Protein AF-A0A7V5BSF2-F1 (afdb_monomer)

Structure (mmCIF, N/CA/C/O backbone):
data_AF-A0A7V5BSF2-F1
#
_entry.id   AF-A0A7V5BSF2-F1
#
loop_
_atom_site.group_PDB
_atom_site.id
_atom_site.type_symbol
_atom_site.label_atom_id
_atom_site.label_alt_id
_atom_site.label_comp_id
_atom_site.label_asym_id
_atom_site.label_entity_id
_atom_site.label_seq_id
_atom_site.pdbx_PDB_ins_code
_atom_site.Cartn_x
_atom_site.Cartn_y
_atom_site.Cartn_z
_atom_site.occupancy
_atom_site.B_iso_or_equiv
_atom_site.auth_seq_id
_atom_site.auth_comp_id
_atom_site.auth_asym_id
_atom_site.auth_atom_id
_atom_site.pdbx_PDB_model_num
ATOM 1 N N . MET A 1 1 ? 50.856 -16.230 39.609 1.00 30.30 1 MET A N 1
ATOM 2 C CA . MET A 1 1 ? 50.232 -17.544 39.339 1.00 30.30 1 MET A CA 1
ATOM 3 C C . MET A 1 1 ? 49.053 -17.318 38.403 1.00 30.30 1 MET A C 1
ATOM 5 O O . MET A 1 1 ? 48.259 -16.425 38.652 1.00 30.30 1 MET A O 1
ATOM 9 N N . VAL A 1 2 ? 49.030 -18.042 37.288 1.00 31.73 2 VAL A N 1
ATOM 10 C CA . VAL A 1 2 ? 48.043 -17.988 36.193 1.00 31.73 2 VAL A CA 1
ATOM 11 C C . VAL A 1 2 ? 46.765 -18.752 36.576 1.00 31.73 2 VAL A C 1
ATOM 13 O O . VAL A 1 2 ? 46.899 -19.766 37.252 1.00 31.73 2 VAL A O 1
ATOM 16 N N . THR A 1 3 ? 45.575 -18.311 36.118 1.00 29.03 3 THR A N 1
ATOM 17 C CA . THR A 1 3 ? 44.494 -19.084 35.412 1.00 29.03 3 THR A CA 1
ATOM 18 C C . THR A 1 3 ? 43.140 -18.317 35.419 1.00 29.03 3 THR A C 1
ATOM 20 O O . THR A 1 3 ? 42.716 -17.862 36.469 1.00 29.03 3 THR A O 1
ATOM 23 N N . ARG A 1 4 ? 42.601 -17.908 34.240 1.00 27.22 4 ARG A N 1
ATOM 24 C CA . ARG A 1 4 ? 41.365 -18.381 33.520 1.00 27.22 4 ARG A CA 1
ATOM 25 C C . ARG A 1 4 ? 40.054 -18.305 34.349 1.00 27.22 4 ARG A C 1
ATOM 27 O O . ARG A 1 4 ? 40.059 -18.815 35.450 1.00 27.22 4 ARG A O 1
ATOM 34 N N . ARG A 1 5 ? 38.875 -17.811 33.916 1.00 25.38 5 ARG A N 1
ATOM 35 C CA . ARG A 1 5 ? 38.170 -17.630 32.614 1.00 25.38 5 ARG A CA 1
ATOM 36 C C . ARG A 1 5 ? 36.854 -16.823 32.863 1.00 25.38 5 ARG A C 1
ATOM 38 O O . ARG A 1 5 ? 36.291 -17.033 33.924 1.00 25.38 5 ARG A O 1
ATOM 45 N N . SER A 1 6 ? 36.389 -16.038 31.866 1.00 25.59 6 SER A N 1
ATOM 46 C CA . SER A 1 6 ? 34.982 -15.783 31.394 1.00 25.59 6 SER A CA 1
ATOM 47 C C . SER A 1 6 ? 33.881 -15.351 32.407 1.00 25.59 6 SER A C 1
ATOM 49 O O . SER A 1 6 ? 33.904 -15.787 33.538 1.00 25.59 6 SER A O 1
ATOM 51 N N . ALA A 1 7 ? 32.816 -14.582 32.146 1.00 27.11 7 ALA A N 1
ATOM 52 C CA . ALA A 1 7 ? 32.116 -14.017 30.986 1.00 27.11 7 ALA A CA 1
ATOM 53 C C . ALA A 1 7 ? 31.205 -12.874 31.535 1.00 27.11 7 ALA A C 1
ATOM 55 O O . ALA A 1 7 ? 30.787 -12.936 32.684 1.00 27.11 7 ALA A O 1
ATOM 56 N N . CYS A 1 8 ? 31.052 -11.750 30.833 1.00 23.11 8 CYS A N 1
ATOM 57 C CA . CYS A 1 8 ? 29.884 -11.388 30.007 1.00 23.11 8 CYS A CA 1
ATOM 58 C C . CYS A 1 8 ? 28.807 -10.573 30.759 1.00 23.11 8 CYS A C 1
ATOM 60 O O . CYS A 1 8 ? 28.199 -11.004 31.731 1.00 23.11 8 CYS A O 1
ATOM 62 N N . TRP A 1 9 ? 28.660 -9.342 30.271 1.00 25.50 9 TRP A N 1
ATOM 63 C CA . TRP A 1 9 ? 27.648 -8.338 30.574 1.00 25.50 9 TRP A CA 1
ATOM 64 C C . TRP A 1 9 ? 26.290 -8.743 29.990 1.00 25.50 9 TRP A C 1
ATOM 66 O O . TRP A 1 9 ? 26.295 -9.333 28.918 1.00 25.50 9 TRP A O 1
ATOM 76 N N . ILE A 1 10 ? 25.171 -8.307 30.585 1.00 27.42 10 ILE A N 1
ATOM 77 C CA . ILE A 1 10 ? 24.037 -7.689 29.864 1.00 27.42 10 ILE A CA 1
ATOM 78 C C . ILE A 1 10 ? 23.033 -7.074 30.856 1.00 27.42 10 ILE A C 1
ATOM 80 O O . ILE A 1 10 ? 22.727 -7.629 31.908 1.00 27.42 10 ILE A O 1
ATOM 84 N N . ARG A 1 11 ? 22.584 -5.868 30.496 1.00 26.95 11 ARG A N 1
ATOM 85 C CA . ARG A 1 11 ? 21.588 -5.003 31.137 1.00 26.95 11 ARG A CA 1
ATOM 86 C C . ARG A 1 11 ? 20.344 -5.004 30.230 1.00 26.95 11 ARG A C 1
ATOM 88 O O . ARG A 1 11 ? 20.474 -4.682 29.056 1.00 26.95 11 ARG A O 1
ATOM 95 N N . SER A 1 12 ? 19.177 -5.298 30.799 1.00 32.72 12 SER A N 1
ATOM 96 C CA . SER A 1 12 ? 17.875 -4.667 30.502 1.00 32.72 12 SER A CA 1
ATOM 97 C C . SER A 1 12 ? 17.391 -4.579 29.036 1.00 32.72 12 SER A C 1
ATOM 99 O O . SER A 1 12 ? 17.127 -3.477 28.561 1.00 32.72 12 SER A O 1
ATOM 101 N N . VAL A 1 13 ? 17.185 -5.719 28.354 1.00 29.97 13 VAL A N 1
ATOM 102 C CA . VAL A 1 13 ? 16.392 -5.819 27.092 1.00 29.97 13 VAL A CA 1
ATOM 103 C C . VAL A 1 13 ? 15.369 -6.988 27.113 1.00 29.97 13 VAL A C 1
ATOM 105 O O . VAL A 1 13 ? 14.627 -7.201 26.160 1.00 29.97 13 VAL A O 1
ATOM 108 N N . ASP A 1 14 ? 15.215 -7.706 28.228 1.00 26.31 14 ASP A N 1
ATOM 109 C CA . ASP A 1 14 ? 14.531 -9.016 28.246 1.00 26.31 14 ASP A CA 1
ATOM 110 C C . ASP A 1 14 ? 12.988 -9.007 28.299 1.00 26.31 14 ASP A C 1
ATOM 112 O O . ASP A 1 14 ? 12.383 -10.037 28.576 1.00 26.31 14 ASP A O 1
ATOM 116 N N . MET A 1 15 ? 12.306 -7.891 28.017 1.00 28.39 15 MET A N 1
ATOM 117 C CA . MET A 1 15 ? 10.828 -7.861 28.063 1.00 28.39 15 MET A CA 1
ATOM 118 C C . MET A 1 15 ? 10.144 -7.912 26.687 1.00 28.39 15 MET A C 1
ATOM 120 O O . MET A 1 15 ? 8.958 -8.211 26.616 1.00 28.39 15 MET A O 1
ATOM 124 N N . ILE A 1 16 ? 10.869 -7.670 25.587 1.00 33.31 16 ILE A N 1
ATOM 125 C CA . ILE A 1 16 ? 10.286 -7.641 24.226 1.00 33.31 16 ILE A CA 1
ATOM 126 C C . ILE A 1 16 ? 10.499 -8.965 23.463 1.00 33.31 16 ILE A C 1
ATOM 128 O O . ILE A 1 16 ? 9.770 -9.257 22.519 1.00 33.31 16 ILE A O 1
ATOM 132 N N . VAL A 1 17 ? 11.423 -9.825 23.904 1.00 30.89 17 VAL A N 1
ATOM 133 C CA . VAL A 1 17 ? 11.656 -11.152 23.292 1.00 30.89 17 VAL A CA 1
ATOM 134 C C . VAL A 1 17 ? 10.661 -12.213 23.793 1.00 30.89 17 VAL A C 1
ATOM 136 O O . VAL A 1 17 ? 10.384 -13.178 23.087 1.00 30.89 17 VAL A O 1
ATOM 139 N N . ALA A 1 18 ? 10.022 -12.004 24.949 1.00 28.62 18 ALA A N 1
ATOM 140 C CA . ALA A 1 18 ? 9.157 -13.012 25.570 1.00 28.62 18 ALA A CA 1
ATOM 141 C C . ALA A 1 18 ? 7.900 -13.369 24.748 1.00 28.62 18 ALA A C 1
ATOM 143 O O . ALA A 1 18 ? 7.430 -14.500 24.819 1.00 28.62 18 ALA A O 1
ATOM 144 N N . VAL A 1 19 ? 7.386 -12.458 23.912 1.00 34.28 19 VAL A N 1
ATOM 145 C CA . VAL A 1 19 ? 6.258 -12.768 23.007 1.00 34.28 19 VAL A CA 1
ATOM 146 C C . VAL A 1 19 ? 6.707 -13.635 21.820 1.00 34.28 19 VAL A C 1
ATOM 148 O O . VAL A 1 19 ? 5.904 -14.371 21.257 1.00 34.28 19 VAL A O 1
ATOM 151 N N . TYR A 1 20 ? 7.996 -13.612 21.466 1.00 33.66 20 TYR A N 1
ATOM 152 C CA . TYR A 1 20 ? 8.539 -14.386 20.347 1.00 33.66 20 TYR A CA 1
ATOM 153 C C . TYR A 1 20 ? 8.985 -15.810 20.728 1.00 33.66 20 TYR A C 1
ATOM 155 O O . TYR A 1 20 ? 8.977 -16.680 19.861 1.00 33.66 20 TYR A O 1
ATOM 163 N N . GLU A 1 21 ? 9.328 -16.087 21.992 1.00 30.05 21 GLU A N 1
ATOM 164 C CA . GLU A 1 21 ? 9.773 -17.428 22.434 1.00 30.05 21 GLU A CA 1
ATOM 165 C C . GLU A 1 21 ? 8.670 -18.300 23.065 1.00 30.05 21 GLU A C 1
ATOM 167 O O . GLU A 1 21 ? 8.843 -19.511 23.179 1.00 30.05 21 GLU A O 1
ATOM 172 N N . LEU A 1 22 ? 7.501 -17.742 23.400 1.00 35.03 22 LEU A N 1
ATOM 173 C CA . LEU A 1 22 ? 6.365 -18.511 23.941 1.00 35.03 22 LEU A CA 1
ATOM 174 C C . LEU A 1 22 ? 5.546 -19.273 22.883 1.00 35.03 22 LEU A C 1
ATOM 176 O O . LEU A 1 22 ? 4.695 -20.085 23.239 1.00 35.03 22 LEU A O 1
ATOM 180 N N . ALA A 1 23 ? 5.833 -19.099 21.589 1.00 35.81 23 ALA A N 1
ATOM 181 C CA . ALA A 1 23 ? 5.206 -19.875 20.511 1.00 35.81 23 ALA A CA 1
ATOM 182 C C . ALA A 1 23 ? 5.691 -21.345 20.439 1.00 35.81 23 ALA A C 1
ATOM 184 O O . ALA A 1 23 ? 5.374 -22.064 19.493 1.00 35.81 23 ALA A O 1
ATOM 185 N N . GLY A 1 24 ? 6.480 -21.795 21.419 1.00 31.62 24 GLY A N 1
ATOM 186 C CA . GLY A 1 24 ? 7.168 -23.079 21.410 1.00 31.62 24 GLY A CA 1
ATOM 187 C C . GLY A 1 24 ? 6.945 -23.957 22.636 1.00 31.62 24 GLY A C 1
ATOM 188 O O . GLY A 1 24 ? 7.883 -24.646 22.991 1.00 31.62 24 GLY A O 1
ATOM 189 N N . GLU A 1 25 ? 5.778 -23.959 23.293 1.00 33.28 25 GLU A N 1
ATOM 190 C CA . GLU A 1 25 ? 5.352 -25.078 24.161 1.00 33.28 25 GLU A CA 1
ATOM 191 C C . GLU A 1 25 ? 3.910 -24.887 24.662 1.00 33.28 25 GLU A C 1
ATOM 193 O O . GLU A 1 25 ? 3.660 -24.131 25.595 1.00 33.28 25 GLU A O 1
ATOM 198 N N . VAL A 1 26 ? 2.945 -25.625 24.101 1.00 30.42 26 VAL A N 1
ATOM 199 C CA . VAL A 1 26 ? 1.650 -25.842 24.769 1.00 30.42 26 VAL A CA 1
ATOM 200 C C . VAL A 1 26 ? 1.323 -27.334 24.742 1.00 30.42 26 VAL A C 1
ATOM 202 O O . VAL A 1 26 ? 0.872 -27.888 23.741 1.00 30.42 26 VAL A O 1
ATOM 205 N N . LYS A 1 27 ? 1.587 -28.001 25.875 1.00 23.39 27 LYS A N 1
ATOM 206 C CA . LYS A 1 27 ? 0.965 -29.283 26.240 1.00 23.39 27 LYS A CA 1
ATOM 207 C C . LYS A 1 27 ? -0.480 -29.009 26.654 1.00 23.39 27 LYS A C 1
ATOM 209 O O . LYS A 1 27 ? -0.735 -28.080 27.413 1.00 23.39 27 LYS A O 1
ATOM 214 N N . GLY A 1 28 ? -1.397 -29.817 26.129 1.00 26.33 28 GLY A N 1
ATOM 215 C CA . GLY A 1 28 ? -2.830 -29.549 26.176 1.00 26.33 28 GLY A CA 1
ATOM 216 C C . GLY A 1 28 ? -3.553 -29.894 27.472 1.00 26.33 28 GLY A C 1
ATOM 217 O O . GLY A 1 28 ? -2.997 -30.525 28.365 1.00 26.33 28 GLY A O 1
ATOM 218 N N . VAL A 1 29 ? -4.837 -29.531 27.484 1.00 26.05 29 VAL A N 1
ATOM 219 C CA . VAL A 1 29 ? -5.947 -30.194 28.183 1.00 26.05 29 VAL A CA 1
ATOM 220 C C . VAL A 1 29 ? -7.199 -30.027 27.306 1.00 26.05 29 VAL A C 1
ATOM 222 O O . VAL A 1 29 ? -7.369 -29.003 26.648 1.00 26.05 29 VAL A O 1
ATOM 225 N N . CYS A 1 30 ? -8.002 -31.089 27.258 1.00 25.28 30 CYS A N 1
ATOM 226 C CA . CYS A 1 30 ? -9.177 -31.320 26.419 1.00 25.28 30 CYS A CA 1
ATOM 227 C C . CYS A 1 30 ? -10.439 -30.613 26.956 1.00 25.28 30 CYS A C 1
ATOM 229 O O . CYS A 1 30 ? -10.552 -30.439 28.166 1.00 25.28 30 CYS A O 1
ATOM 231 N N . ASP A 1 31 ? -11.382 -30.236 26.079 1.00 22.66 31 ASP A N 1
ATOM 232 C CA . ASP A 1 31 ? -12.702 -30.893 25.931 1.00 22.66 31 ASP A CA 1
ATOM 233 C C . ASP A 1 31 ? -13.589 -30.180 24.864 1.00 22.66 31 ASP A C 1
ATOM 235 O O . ASP A 1 31 ? -13.528 -28.968 24.680 1.00 22.66 31 ASP A O 1
ATOM 239 N N . GLU A 1 32 ? -14.334 -30.999 24.108 1.00 25.14 32 GLU A N 1
ATOM 240 C CA . GLU A 1 32 ? -15.049 -30.844 22.810 1.00 25.14 32 GLU A CA 1
ATOM 241 C C . GLU A 1 32 ? -16.342 -29.955 22.779 1.00 25.14 32 GLU A C 1
ATOM 243 O O . GLU A 1 32 ? -16.775 -29.491 23.831 1.00 25.14 32 GLU A O 1
ATOM 248 N N . PRO A 1 33 ? -17.144 -29.889 21.672 1.00 45.28 33 PRO A N 1
ATOM 249 C CA . PRO A 1 33 ? -16.857 -29.533 20.264 1.00 45.28 33 PRO A CA 1
ATOM 250 C C . PRO A 1 33 ? -17.887 -28.524 19.643 1.00 45.28 33 PRO A C 1
ATOM 252 O O . PRO A 1 33 ? -18.871 -28.147 20.274 1.00 45.28 33 PRO A O 1
ATOM 255 N N . ALA A 1 34 ? -17.713 -28.229 18.337 1.00 26.73 34 ALA A N 1
ATOM 256 C CA . ALA A 1 34 ? -18.616 -27.571 17.355 1.00 26.73 34 ALA A CA 1
ATOM 257 C C . ALA A 1 34 ? -18.388 -26.050 17.154 1.00 26.73 34 ALA A C 1
ATOM 259 O O . ALA A 1 34 ? -18.404 -25.288 18.105 1.00 26.73 34 ALA A O 1
ATOM 260 N N . GLN A 1 35 ? -18.180 -25.509 15.946 1.00 29.58 35 GLN A N 1
ATOM 261 C CA . GLN A 1 35 ? -18.748 -25.853 14.638 1.00 29.58 35 GLN A CA 1
ATOM 262 C C . GLN A 1 35 ? -17.738 -25.681 13.486 1.00 29.58 35 GLN A C 1
ATOM 264 O O . GLN A 1 35 ? -16.816 -24.876 13.535 1.00 29.58 35 GLN A O 1
ATOM 269 N N . ASP A 1 36 ? -17.957 -26.468 12.436 1.00 26.78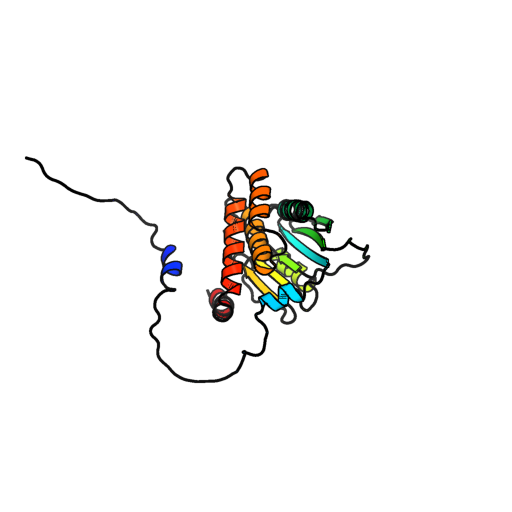 36 ASP A N 1
ATOM 270 C CA . ASP A 1 36 ? -17.157 -26.596 11.220 1.00 26.78 36 ASP A CA 1
ATOM 271 C C . ASP A 1 36 ? -16.985 -25.271 10.439 1.00 26.78 36 ASP A C 1
ATOM 273 O O . ASP A 1 36 ? -17.943 -24.697 9.916 1.00 26.78 36 ASP A O 1
ATOM 277 N N . HIS A 1 37 ? -15.741 -24.792 10.341 1.00 37.16 37 HIS A N 1
ATOM 278 C CA . HIS A 1 37 ? -15.322 -23.653 9.509 1.00 37.16 37 HIS A CA 1
ATOM 279 C C . HIS A 1 37 ? -14.463 -24.086 8.304 1.00 37.16 37 HIS A C 1
ATOM 281 O O . HIS A 1 37 ? -13.843 -23.248 7.647 1.00 37.16 37 HIS A O 1
ATOM 287 N N . THR A 1 38 ? -14.400 -25.384 7.986 1.00 30.12 38 THR A N 1
ATOM 288 C CA . THR A 1 38 ? -13.399 -25.942 7.056 1.00 30.12 38 THR A CA 1
ATOM 289 C C . THR A 1 38 ? -13.749 -25.834 5.565 1.00 30.12 38 THR A C 1
ATOM 291 O O . THR A 1 38 ? -12.982 -26.291 4.721 1.00 30.12 38 THR A O 1
ATOM 294 N N . SER A 1 39 ? -14.855 -25.176 5.192 1.00 30.31 39 SER A N 1
ATOM 295 C CA . SER A 1 39 ? -15.302 -25.085 3.788 1.00 30.31 39 SER A CA 1
ATOM 296 C C . SER A 1 39 ? -14.877 -23.819 3.031 1.00 30.31 39 SER A C 1
ATOM 298 O O . SER A 1 39 ? -15.131 -23.710 1.829 1.00 30.31 39 SER A O 1
ATOM 300 N N . ARG A 1 40 ? -14.217 -22.851 3.681 1.00 35.62 40 ARG A N 1
ATOM 301 C CA . ARG A 1 40 ? -13.730 -21.631 3.014 1.00 35.62 40 ARG A CA 1
ATOM 302 C C . ARG A 1 40 ? -12.282 -21.840 2.566 1.00 35.62 40 ARG A C 1
ATOM 304 O O . ARG A 1 40 ? -11.423 -22.145 3.387 1.00 35.62 40 ARG A O 1
ATOM 311 N N . ALA A 1 41 ? -12.006 -21.669 1.268 1.00 35.38 41 ALA A N 1
ATOM 312 C CA . ALA A 1 41 ? -10.635 -21.629 0.752 1.00 35.38 41 ALA A CA 1
ATOM 313 C C . ALA A 1 41 ? -9.787 -20.661 1.600 1.00 35.38 41 ALA A C 1
ATOM 315 O O . ALA A 1 41 ? -10.334 -19.646 2.051 1.00 35.38 41 ALA A O 1
ATOM 316 N N . PRO A 1 42 ? -8.485 -20.937 1.826 1.00 44.91 42 PRO A N 1
ATOM 317 C CA . PRO A 1 42 ? -7.659 -20.101 2.687 1.00 44.91 42 PRO A CA 1
ATOM 318 C C . PRO A 1 42 ? -7.804 -18.638 2.261 1.00 44.91 42 PRO A C 1
ATOM 320 O O . PRO A 1 42 ? -7.694 -18.317 1.075 1.00 44.91 42 PRO A O 1
ATOM 323 N N . PHE A 1 43 ? -8.116 -17.780 3.236 1.00 44.41 43 PHE A N 1
ATOM 324 C CA . PHE A 1 43 ? -8.439 -16.353 3.096 1.00 44.41 43 PHE A CA 1
ATOM 325 C C . PHE A 1 43 ? -7.569 -15.639 2.039 1.00 44.41 43 PHE A C 1
ATOM 327 O O . PHE A 1 43 ? -8.066 -14.892 1.201 1.00 44.41 43 PHE A O 1
ATOM 334 N N . CYS A 1 44 ? -6.287 -15.997 1.965 1.00 42.94 44 CYS A N 1
ATOM 335 C CA . CYS A 1 44 ? -5.308 -15.412 1.048 1.00 42.94 44 CYS A CA 1
ATOM 336 C C . CYS A 1 44 ? -5.365 -15.932 -0.402 1.00 42.94 44 CYS A C 1
ATOM 338 O O . CYS A 1 44 ? -5.178 -15.151 -1.333 1.00 42.94 44 CYS A O 1
ATOM 340 N N . ALA A 1 45 ? -5.685 -17.213 -0.635 1.00 45.19 45 ALA A N 1
ATOM 341 C CA . ALA A 1 45 ? -5.928 -17.717 -1.994 1.00 45.19 45 ALA A CA 1
ATOM 342 C C . ALA A 1 45 ? -7.155 -17.039 -2.618 1.00 45.19 45 ALA A C 1
ATOM 344 O O . ALA A 1 45 ? -7.207 -16.806 -3.823 1.00 45.19 45 ALA A O 1
ATOM 345 N N . THR A 1 46 ? -8.116 -16.677 -1.770 1.00 49.31 46 THR A N 1
ATOM 346 C CA . THR A 1 46 ? -9.332 -15.976 -2.164 1.00 49.31 46 THR A CA 1
ATOM 347 C C . THR A 1 46 ? -9.052 -14.515 -2.527 1.00 49.31 46 THR A C 1
ATOM 349 O O . THR A 1 46 ? -9.535 -14.066 -3.560 1.00 49.31 46 THR A O 1
ATOM 352 N N . ILE A 1 47 ? -8.226 -13.795 -1.755 1.00 53.19 47 ILE A N 1
ATOM 353 C CA . ILE A 1 47 ? -7.803 -12.418 -2.077 1.00 53.19 47 ILE A CA 1
ATOM 354 C C . ILE A 1 47 ? -7.052 -12.387 -3.415 1.00 53.19 47 ILE A C 1
ATOM 356 O O . ILE A 1 47 ? -7.465 -11.689 -4.339 1.00 53.19 47 ILE A O 1
ATOM 360 N N . LYS A 1 48 ? -6.019 -13.225 -3.575 1.00 51.62 48 LYS A N 1
ATOM 361 C CA . LYS A 1 48 ? -5.216 -13.272 -4.807 1.00 51.62 48 LYS A CA 1
ATOM 362 C C . LYS A 1 48 ? -6.027 -13.679 -6.046 1.00 51.62 48 LYS A C 1
ATOM 364 O O . LYS A 1 48 ? -5.751 -13.191 -7.134 1.00 51.62 48 LYS A O 1
ATOM 369 N N . ALA A 1 49 ? -7.024 -14.555 -5.893 1.00 48.03 49 ALA A N 1
ATOM 370 C CA . ALA A 1 49 ? -7.886 -14.991 -6.995 1.00 48.03 49 ALA A CA 1
ATOM 371 C C . ALA A 1 49 ? -9.031 -14.011 -7.320 1.00 48.03 49 ALA A C 1
ATOM 373 O O . ALA A 1 49 ? -9.491 -13.975 -8.460 1.00 48.03 49 ALA A O 1
ATOM 374 N N . ARG A 1 50 ? -9.520 -13.238 -6.337 1.00 53.56 50 ARG A N 1
ATOM 375 C CA . ARG A 1 50 ? -10.600 -12.247 -6.525 1.00 53.56 50 ARG A CA 1
ATOM 376 C C . ARG A 1 50 ? -10.111 -10.938 -7.116 1.00 53.56 50 ARG A C 1
ATOM 378 O O . ARG A 1 50 ? -10.882 -10.244 -7.777 1.00 53.56 50 ARG A O 1
ATOM 385 N N . MET A 1 51 ? -8.851 -10.606 -6.871 1.00 61.59 51 MET A N 1
ATOM 386 C CA . MET A 1 51 ? -8.207 -9.437 -7.446 1.00 61.59 51 MET A CA 1
ATOM 387 C C . MET A 1 51 ? -7.835 -9.780 -8.880 1.00 61.59 51 MET A C 1
ATOM 389 O O . MET A 1 51 ? -6.768 -10.314 -9.173 1.00 61.59 51 MET A O 1
ATOM 393 N N . ALA A 1 52 ? -8.826 -9.578 -9.746 1.00 53.19 52 ALA A N 1
ATOM 394 C CA . ALA A 1 52 ? -8.725 -9.771 -11.176 1.00 53.19 52 ALA A CA 1
ATOM 395 C C . ALA A 1 52 ? -7.608 -8.899 -11.770 1.00 53.19 52 ALA A C 1
ATOM 397 O O . ALA A 1 52 ? -7.017 -8.063 -11.098 1.00 53.19 52 ALA A O 1
ATOM 398 N N . MET A 1 53 ? -7.361 -9.109 -13.060 1.00 70.75 53 MET A N 1
ATOM 399 C CA . MET A 1 53 ? -6.307 -8.511 -13.886 1.00 70.75 53 MET A CA 1
ATOM 400 C C . MET A 1 53 ? -6.011 -7.016 -13.689 1.00 70.75 53 MET A C 1
ATOM 402 O O . MET A 1 53 ? -4.909 -6.611 -14.026 1.00 70.75 53 MET A O 1
ATOM 406 N N . GLU A 1 54 ? -6.940 -6.238 -13.131 1.00 85.94 54 GLU A N 1
ATOM 407 C CA . GLU A 1 54 ? -6.813 -4.824 -12.779 1.00 85.94 54 GLU A CA 1
ATOM 408 C C . GLU A 1 54 ? -7.296 -4.605 -11.331 1.00 85.94 54 GLU A C 1
ATOM 410 O O . GLU A 1 54 ? -8.351 -5.113 -10.946 1.00 85.94 54 GLU A O 1
ATOM 415 N N . ALA A 1 55 ? -6.544 -3.835 -10.543 1.00 90.06 55 ALA A N 1
ATOM 416 C CA . ALA A 1 55 ? -6.837 -3.505 -9.153 1.00 90.06 55 ALA A CA 1
ATOM 417 C C . ALA A 1 55 ? -6.684 -2.002 -8.892 1.00 90.06 55 ALA A C 1
ATOM 419 O O . ALA A 1 55 ? -5.696 -1.386 -9.304 1.00 90.06 55 ALA A O 1
ATOM 420 N N . TYR A 1 56 ? -7.635 -1.432 -8.150 1.00 94.31 56 TYR A N 1
ATOM 421 C CA . TYR A 1 56 ? -7.582 -0.047 -7.685 1.00 94.31 56 TYR A CA 1
ATOM 422 C C . TYR A 1 56 ? -7.269 0.017 -6.194 1.00 94.31 56 TYR A C 1
ATOM 424 O O . TYR A 1 56 ? -7.982 -0.563 -5.370 1.00 94.31 56 TYR A O 1
ATOM 432 N N . ILE A 1 57 ? -6.209 0.738 -5.842 1.00 96.50 57 ILE A N 1
ATOM 433 C CA . ILE A 1 57 ? -5.648 0.749 -4.491 1.00 96.50 57 ILE A CA 1
ATOM 434 C C . ILE A 1 57 ? -5.641 2.185 -3.981 1.00 96.50 57 ILE A C 1
ATOM 436 O O . ILE A 1 57 ? -5.000 3.060 -4.564 1.00 96.50 57 ILE A O 1
ATOM 440 N N . LEU A 1 58 ? -6.362 2.423 -2.889 1.00 97.94 58 LEU A N 1
ATOM 441 C CA . LEU A 1 58 ? -6.391 3.695 -2.184 1.00 97.94 58 LEU A CA 1
ATOM 442 C C . LEU A 1 58 ? -5.433 3.643 -0.996 1.00 97.94 58 LEU A C 1
ATOM 444 O O . LEU A 1 58 ? -5.663 2.895 -0.049 1.00 97.94 58 LEU A O 1
ATOM 448 N N . PHE A 1 59 ? -4.407 4.483 -1.013 1.00 98.50 59 PHE A N 1
ATOM 449 C CA . PHE A 1 59 ? -3.588 4.774 0.157 1.00 98.50 59 PHE A CA 1
ATOM 450 C C . PHE A 1 59 ? -4.052 6.078 0.788 1.00 98.50 59 PHE A C 1
ATOM 452 O O . PHE A 1 59 ? -4.268 7.066 0.083 1.00 98.50 59 PHE A O 1
ATOM 459 N N . ALA A 1 60 ? -4.178 6.102 2.112 1.00 98.06 60 ALA A N 1
ATOM 460 C CA . ALA A 1 60 ? -4.508 7.325 2.820 1.00 98.06 60 ALA A CA 1
ATOM 461 C C . ALA A 1 60 ? -3.903 7.390 4.221 1.00 98.06 60 ALA A C 1
ATOM 463 O O . ALA A 1 60 ? -3.768 6.378 4.908 1.00 98.06 60 ALA A O 1
ATOM 464 N N . GLY A 1 61 ? -3.578 8.604 4.642 1.00 97.00 61 GLY A N 1
ATOM 465 C CA . GLY A 1 61 ? -2.937 8.892 5.917 1.00 97.00 61 GLY A CA 1
ATOM 466 C C . GLY A 1 61 ? -2.574 10.364 6.030 1.00 97.00 61 GLY A C 1
ATOM 467 O O . GLY A 1 61 ? -2.933 11.163 5.163 1.00 97.00 61 GLY A O 1
ATOM 468 N N . ASP A 1 62 ? -1.848 10.724 7.077 1.00 94.88 62 ASP A N 1
ATOM 469 C CA . ASP A 1 62 ? -1.416 12.101 7.271 1.00 94.88 62 ASP A CA 1
ATOM 470 C C . ASP A 1 62 ? -0.340 12.486 6.253 1.00 94.88 62 ASP A C 1
ATOM 472 O O . ASP A 1 62 ? 0.432 11.656 5.763 1.00 94.88 62 ASP A O 1
ATOM 476 N N . SER A 1 63 ? -0.272 13.775 5.923 1.00 90.56 63 SER A N 1
ATOM 477 C CA . SER A 1 63 ? 0.683 14.310 4.940 1.00 90.56 63 SER A CA 1
ATOM 478 C C . SER A 1 63 ? 2.158 13.984 5.228 1.00 90.56 63 SER A C 1
ATOM 480 O O . SER A 1 63 ? 2.956 13.885 4.295 1.00 90.56 63 SER A O 1
ATOM 482 N N . ASN A 1 64 ? 2.527 13.753 6.490 1.00 92.88 64 ASN A N 1
ATOM 483 C CA . ASN A 1 64 ? 3.881 13.378 6.903 1.00 92.88 64 ASN A CA 1
ATOM 484 C C . ASN A 1 64 ? 4.159 11.862 6.852 1.00 92.88 64 ASN A C 1
ATOM 486 O O . ASN A 1 64 ? 5.323 11.473 6.874 1.00 92.88 64 ASN A O 1
ATOM 490 N N . GLN A 1 65 ? 3.142 11.002 6.723 1.00 95.12 65 GLN A N 1
ATOM 491 C CA . GLN A 1 65 ? 3.300 9.540 6.670 1.00 95.12 65 GLN A CA 1
ATOM 492 C C . GLN A 1 65 ? 3.809 9.038 5.306 1.00 95.12 65 GLN A C 1
ATOM 494 O O . GLN A 1 65 ? 3.877 7.835 5.061 1.00 95.12 65 GLN A O 1
ATOM 499 N N . GLY A 1 66 ? 4.151 9.937 4.380 1.00 94.38 66 GLY A N 1
ATOM 500 C CA . GLY A 1 66 ? 4.787 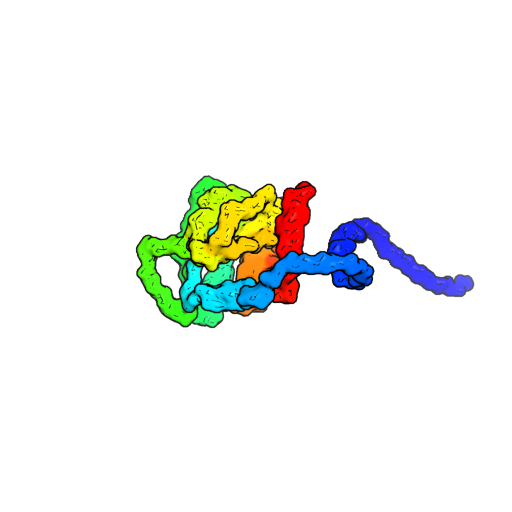9.576 3.113 1.00 94.38 66 GLY A CA 1
ATOM 501 C C . GLY A 1 66 ? 3.902 8.765 2.163 1.00 94.38 66 GLY A C 1
ATOM 502 O O . GLY A 1 66 ? 4.419 7.966 1.386 1.00 94.38 66 GLY A O 1
ATOM 503 N N . ILE A 1 67 ? 2.582 8.981 2.190 1.00 97.50 67 ILE A N 1
ATOM 504 C CA . ILE A 1 67 ? 1.607 8.286 1.330 1.00 97.50 67 ILE A CA 1
ATOM 505 C C . ILE A 1 67 ? 2.007 8.336 -0.151 1.00 97.50 67 ILE A C 1
ATOM 507 O O . ILE A 1 67 ? 2.002 7.310 -0.831 1.00 97.50 67 ILE A O 1
ATOM 511 N N . LEU A 1 68 ? 2.423 9.507 -0.647 1.00 95.69 68 LEU A N 1
ATOM 512 C CA . LEU A 1 68 ? 2.858 9.652 -2.038 1.00 95.69 68 LEU A CA 1
ATOM 513 C C . LEU A 1 68 ? 4.171 8.909 -2.319 1.00 95.69 68 LEU A C 1
ATOM 515 O O . LEU A 1 68 ? 4.290 8.294 -3.374 1.00 95.69 68 LEU A O 1
ATOM 519 N N . TYR A 1 69 ? 5.125 8.894 -1.379 1.00 94.19 69 TYR A N 1
ATOM 520 C CA . TYR A 1 69 ? 6.372 8.133 -1.535 1.00 94.19 69 TYR A CA 1
ATOM 521 C C . TYR A 1 69 ? 6.106 6.635 -1.669 1.00 94.19 69 TYR A C 1
ATOM 523 O O . TYR A 1 69 ? 6.667 5.993 -2.555 1.00 94.19 69 TYR A O 1
ATOM 531 N N . VAL A 1 70 ? 5.212 6.092 -0.838 1.00 96.12 70 VAL A N 1
ATOM 532 C CA . VAL A 1 70 ? 4.786 4.689 -0.926 1.00 96.12 70 VAL A CA 1
ATOM 533 C C . VAL A 1 70 ? 4.173 4.379 -2.286 1.00 96.12 70 VAL A C 1
ATOM 535 O O . VAL A 1 70 ? 4.543 3.388 -2.914 1.00 96.12 70 VAL A O 1
ATOM 538 N N . CYS A 1 71 ? 3.273 5.239 -2.764 1.00 97.50 71 CYS A N 1
ATOM 539 C CA . CYS A 1 71 ? 2.615 5.035 -4.050 1.00 97.50 71 CYS A CA 1
ATOM 540 C C . CYS A 1 71 ? 3.615 5.099 -5.207 1.00 97.50 71 CYS A C 1
ATOM 542 O O . CYS A 1 71 ? 3.597 4.228 -6.070 1.00 97.50 71 CYS A O 1
ATOM 544 N N . HIS A 1 72 ? 4.528 6.073 -5.204 1.00 96.81 72 HIS A N 1
ATOM 545 C CA . HIS A 1 72 ? 5.571 6.172 -6.224 1.00 96.81 72 HIS A CA 1
ATOM 546 C C . HIS A 1 72 ? 6.502 4.958 -6.228 1.00 96.81 72 HIS A C 1
ATOM 548 O O . HIS A 1 72 ? 6.766 4.420 -7.299 1.00 96.81 72 HIS A O 1
ATOM 554 N N . ALA A 1 73 ? 6.944 4.486 -5.059 1.00 96.94 73 ALA A N 1
ATOM 555 C CA . ALA A 1 73 ? 7.797 3.303 -4.967 1.00 96.94 73 ALA A C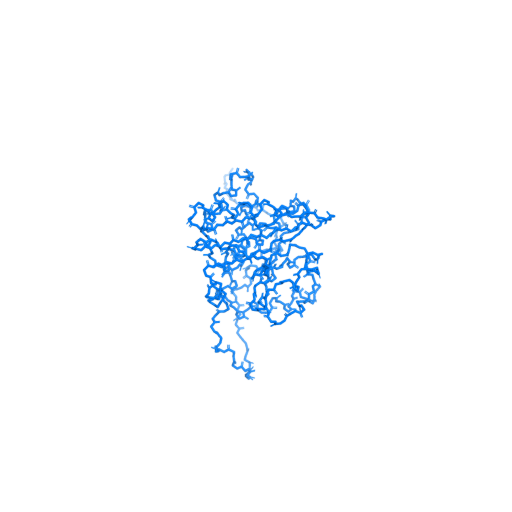A 1
ATOM 556 C C . ALA A 1 73 ? 7.093 2.039 -5.494 1.00 96.94 73 ALA A C 1
ATOM 558 O O . ALA A 1 73 ? 7.710 1.225 -6.182 1.00 96.94 73 ALA A O 1
ATOM 559 N N . LEU A 1 74 ? 5.795 1.884 -5.202 1.00 97.62 74 LEU A N 1
ATOM 560 C CA . LEU A 1 74 ? 5.002 0.756 -5.691 1.00 97.62 74 LEU A CA 1
ATOM 561 C C . LEU A 1 74 ? 4.795 0.831 -7.209 1.00 97.62 74 LEU A C 1
ATOM 563 O O . LEU A 1 74 ? 4.964 -0.177 -7.888 1.00 97.62 74 LEU A O 1
ATOM 567 N N . LEU A 1 75 ? 4.479 2.014 -7.741 1.00 97.06 75 LEU A N 1
ATOM 568 C CA . LEU A 1 75 ? 4.333 2.233 -9.181 1.00 97.06 75 LEU A CA 1
ATOM 569 C C . LEU A 1 75 ? 5.645 1.969 -9.928 1.00 97.06 75 LEU A C 1
ATOM 571 O O . LEU A 1 75 ? 5.628 1.233 -10.909 1.00 97.06 75 LEU A O 1
ATOM 575 N N . GLU A 1 76 ? 6.774 2.510 -9.452 1.00 97.25 76 GLU A N 1
ATOM 576 C CA . GLU A 1 76 ? 8.100 2.263 -10.042 1.00 97.25 76 GLU A CA 1
ATOM 577 C C . GLU A 1 76 ? 8.396 0.762 -10.088 1.00 97.25 76 GLU A C 1
ATOM 579 O O . GLU A 1 76 ? 8.703 0.227 -11.150 1.00 97.25 76 GLU A O 1
ATOM 584 N N . THR A 1 77 ? 8.224 0.068 -8.960 1.00 97.31 77 THR A N 1
ATOM 585 C CA . THR A 1 77 ? 8.457 -1.381 -8.866 1.00 97.31 77 THR A CA 1
ATOM 586 C C . THR A 1 77 ? 7.555 -2.158 -9.823 1.00 97.31 77 THR A C 1
ATOM 588 O O . THR A 1 77 ? 8.037 -2.976 -10.600 1.00 97.31 77 THR A O 1
ATOM 591 N N . ALA A 1 78 ? 6.252 -1.874 -9.821 1.00 95.56 78 ALA A N 1
ATOM 592 C CA . ALA A 1 78 ? 5.288 -2.554 -10.677 1.00 95.56 78 ALA A CA 1
ATOM 593 C C . ALA A 1 78 ? 5.597 -2.349 -12.170 1.00 95.56 78 ALA A C 1
ATOM 595 O O . ALA A 1 78 ? 5.583 -3.307 -12.944 1.00 95.56 78 ALA A O 1
ATOM 596 N N . MET A 1 79 ? 5.918 -1.118 -12.574 1.00 95.62 79 MET A N 1
ATOM 597 C CA . MET A 1 79 ? 6.275 -0.796 -13.957 1.00 95.62 79 MET A CA 1
ATOM 598 C C . MET A 1 79 ? 7.590 -1.461 -14.383 1.00 95.62 79 MET A C 1
ATOM 600 O O . MET A 1 79 ? 7.668 -1.980 -15.497 1.00 95.62 79 MET A O 1
ATOM 604 N N . GLU A 1 80 ? 8.607 -1.491 -13.513 1.00 96.94 80 GLU A N 1
ATOM 605 C CA . GLU A 1 80 ? 9.866 -2.211 -13.767 1.00 96.94 80 GLU A CA 1
ATOM 606 C C . GLU A 1 80 ? 9.644 -3.735 -13.900 1.00 96.94 80 GLU A C 1
ATOM 608 O O . GLU A 1 80 ? 10.388 -4.402 -14.619 1.00 96.94 80 GLU A O 1
ATOM 613 N N . GLU A 1 81 ? 8.596 -4.279 -13.274 1.00 95.56 81 GLU A N 1
ATOM 614 C CA . GLU A 1 81 ? 8.164 -5.681 -13.395 1.00 95.56 81 GLU A CA 1
ATOM 615 C C . GLU A 1 81 ? 7.191 -5.945 -14.565 1.00 95.56 81 GLU A C 1
ATOM 617 O O . GLU A 1 81 ? 6.759 -7.081 -14.773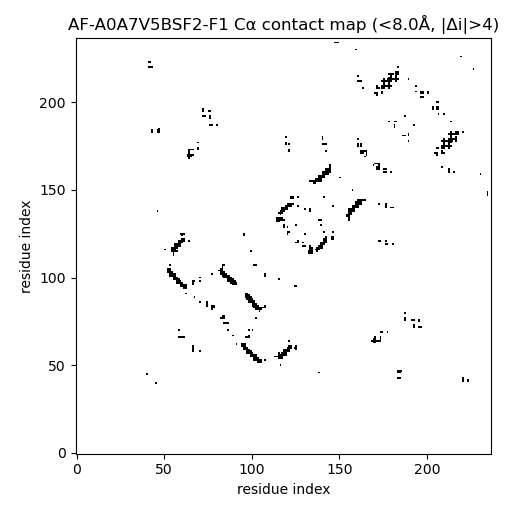 1.00 95.56 81 GLU A O 1
ATOM 622 N N . GLY A 1 82 ? 6.862 -4.926 -15.367 1.00 93.69 82 GLY A N 1
ATOM 623 C CA . GLY A 1 82 ? 6.030 -5.061 -16.568 1.00 93.69 82 GLY A CA 1
ATOM 624 C C . GLY A 1 82 ? 4.520 -4.947 -16.340 1.00 93.69 82 GLY A C 1
ATOM 625 O O . GLY A 1 82 ? 3.746 -5.258 -17.246 1.00 93.69 82 GLY A O 1
ATOM 626 N N . TRP A 1 83 ? 4.085 -4.489 -15.165 1.00 93.62 83 TRP A N 1
ATOM 627 C CA . TRP A 1 83 ? 2.687 -4.135 -14.924 1.00 93.62 83 TRP A CA 1
ATOM 628 C C . TRP A 1 83 ? 2.336 -2.798 -15.584 1.00 93.62 83 TRP A C 1
ATOM 630 O O . TRP A 1 83 ? 3.143 -1.870 -15.648 1.00 93.62 83 TRP A O 1
ATOM 640 N N . TYR A 1 84 ? 1.080 -2.663 -15.998 1.00 93.81 84 TYR A N 1
ATOM 641 C CA . TYR A 1 84 ? 0.474 -1.373 -16.299 1.00 93.81 84 TYR A CA 1
ATOM 642 C C . TYR A 1 84 ? 0.033 -0.743 -14.985 1.00 93.81 84 TYR A C 1
ATOM 644 O O . TYR A 1 84 ? -0.926 -1.204 -14.366 1.00 93.81 84 TYR A O 1
ATOM 652 N N . ALA A 1 85 ? 0.741 0.290 -14.544 1.00 94.69 85 ALA A N 1
ATOM 653 C CA . ALA A 1 85 ? 0.450 0.959 -13.289 1.00 94.69 85 ALA A CA 1
ATOM 654 C C . ALA A 1 85 ? 0.408 2.478 -13.478 1.00 94.69 85 ALA A C 1
ATOM 656 O O . ALA A 1 85 ? 1.250 3.047 -14.170 1.00 94.69 85 ALA A O 1
ATOM 657 N N . GLU A 1 86 ? -0.580 3.134 -12.873 1.00 95.62 86 GLU A N 1
ATOM 658 C CA . GLU A 1 86 ? -0.795 4.575 -13.009 1.00 95.62 86 GLU A CA 1
ATOM 659 C C . GLU A 1 86 ? -1.307 5.183 -11.701 1.00 95.62 86 GLU A C 1
ATOM 661 O O . GLU A 1 86 ? -2.124 4.592 -10.992 1.00 95.62 86 GLU A O 1
ATOM 666 N N . MET A 1 87 ? -0.849 6.398 -11.393 1.00 96.44 87 MET A N 1
ATOM 667 C CA . MET A 1 87 ? -1.437 7.221 -10.341 1.00 96.44 87 MET A CA 1
ATOM 668 C C . MET A 1 87 ? -2.646 7.974 -10.896 1.00 96.44 87 MET A C 1
ATOM 670 O O . MET A 1 87 ? -2.493 8.929 -11.650 1.00 96.44 87 MET A O 1
ATOM 674 N N . LEU A 1 88 ? -3.847 7.567 -10.492 1.00 94.94 88 LEU A N 1
ATOM 675 C CA . LEU A 1 88 ? -5.099 8.154 -10.973 1.00 94.94 88 LEU A CA 1
ATOM 676 C C . LEU A 1 88 ? -5.448 9.457 -10.256 1.00 94.94 88 LEU A C 1
ATOM 678 O O . LEU A 1 88 ? -6.039 10.364 -10.837 1.00 94.94 88 LEU A O 1
ATOM 682 N N . SER A 1 89 ? -5.123 9.543 -8.966 1.00 94.94 89 SER A N 1
ATOM 683 C CA . SER A 1 89 ? -5.273 10.778 -8.204 1.00 94.94 89 SER A CA 1
ATOM 684 C C . SER A 1 89 ? -4.298 10.833 -7.035 1.00 94.94 89 SER A C 1
ATOM 686 O O . SER A 1 89 ? -3.966 9.813 -6.433 1.00 94.94 89 SER A O 1
ATOM 688 N N . ALA A 1 90 ? -3.871 12.045 -6.703 1.00 95.69 90 ALA A N 1
ATOM 689 C CA . ALA A 1 90 ? -3.109 12.364 -5.508 1.00 95.69 90 ALA A CA 1
ATOM 690 C C . ALA A 1 90 ? -3.618 13.703 -4.984 1.00 95.69 90 ALA A C 1
ATOM 692 O O . ALA A 1 90 ? -3.587 14.705 -5.701 1.00 95.69 90 ALA A O 1
ATOM 693 N N . GLN A 1 91 ? -4.153 13.710 -3.769 1.00 94.19 91 GLN A N 1
ATOM 694 C CA . GLN A 1 91 ? -4.748 14.900 -3.173 1.00 94.19 91 GLN A CA 1
ATOM 695 C C . GLN A 1 91 ? -4.370 14.977 -1.701 1.00 94.19 91 GLN A C 1
ATOM 697 O O . GLN A 1 91 ? -4.509 14.002 -0.966 1.00 94.19 91 GLN A O 1
ATOM 702 N N . THR A 1 92 ? -3.952 16.161 -1.271 1.00 93.00 92 THR A N 1
ATOM 703 C CA . THR A 1 92 ? -3.796 16.493 0.144 1.00 93.00 92 THR A CA 1
ATOM 704 C C . THR A 1 92 ? -4.774 17.605 0.466 1.00 93.00 92 THR A C 1
ATOM 706 O O . THR A 1 92 ? -4.753 18.660 -0.172 1.00 93.00 92 THR A O 1
ATOM 709 N N . ARG A 1 93 ? -5.653 17.360 1.437 1.00 88.88 93 ARG A N 1
ATOM 710 C CA . ARG A 1 93 ? -6.569 18.367 1.965 1.00 88.88 93 ARG A CA 1
ATOM 711 C C . ARG A 1 93 ? -6.492 18.342 3.480 1.00 88.88 93 ARG A C 1
ATOM 713 O O . ARG A 1 93 ? -6.771 17.317 4.098 1.00 88.88 93 ARG A O 1
ATOM 720 N N . ASP A 1 94 ? -6.137 19.493 4.038 1.00 86.94 94 ASP A N 1
ATOM 721 C CA . ASP A 1 94 ? -5.828 19.647 5.455 1.00 86.94 94 ASP A CA 1
ATOM 722 C C . ASP A 1 94 ? -4.724 18.651 5.854 1.00 86.94 94 ASP A C 1
ATOM 724 O O . ASP A 1 94 ? -3.657 18.640 5.237 1.00 86.94 94 ASP A O 1
ATOM 728 N N . GLU A 1 95 ? -4.968 17.797 6.843 1.00 87.88 95 GLU A N 1
ATOM 729 C CA . GLU A 1 95 ? -3.984 16.820 7.315 1.00 87.88 95 GLU A CA 1
ATOM 730 C C . GLU A 1 95 ? -3.995 15.519 6.493 1.00 87.88 95 GLU A C 1
ATOM 732 O O . GLU A 1 95 ? -2.982 14.823 6.447 1.00 87.88 95 GLU A O 1
ATOM 737 N N . LEU A 1 96 ? -5.079 15.226 5.763 1.00 95.06 96 LEU A N 1
ATOM 738 C CA . LEU A 1 96 ? -5.282 13.957 5.062 1.00 95.06 96 LEU A CA 1
ATOM 739 C C . LEU A 1 96 ? -4.744 13.990 3.630 1.00 95.06 96 LEU A C 1
ATOM 741 O O . LEU A 1 96 ? -5.191 14.762 2.778 1.00 95.06 96 LEU A O 1
ATOM 745 N N . THR A 1 97 ? -3.840 13.062 3.345 1.00 97.56 97 THR A N 1
ATOM 746 C CA . THR A 1 97 ? -3.363 12.744 2.002 1.00 97.56 97 THR A CA 1
ATOM 747 C C . THR A 1 97 ? -3.991 11.448 1.522 1.00 97.56 97 THR A C 1
ATOM 749 O O . THR A 1 97 ? -4.002 10.451 2.239 1.00 97.56 97 THR A O 1
ATOM 752 N N . GLN A 1 98 ? -4.500 11.465 0.295 1.00 97.69 98 GLN A N 1
ATOM 753 C CA . GLN A 1 98 ? -5.072 10.318 -0.396 1.00 97.69 98 GLN A CA 1
ATOM 754 C C . GLN A 1 98 ? -4.366 10.134 -1.732 1.00 97.69 98 GLN A C 1
ATOM 756 O O . GLN A 1 98 ? -4.116 11.101 -2.456 1.00 97.69 98 GLN A O 1
ATOM 761 N N . CYS A 1 99 ? -4.083 8.887 -2.078 1.00 97.75 99 CYS A N 1
ATOM 762 C CA . CYS A 1 99 ? -3.558 8.529 -3.379 1.00 97.75 99 CYS A CA 1
ATOM 763 C C . CYS A 1 99 ? -4.261 7.279 -3.893 1.00 97.75 99 CYS A C 1
ATOM 765 O O . CYS A 1 99 ? -4.275 6.246 -3.226 1.00 97.75 99 CYS A O 1
ATOM 767 N N . LEU A 1 100 ? -4.858 7.395 -5.076 1.00 97.38 100 LEU A N 1
ATOM 768 C CA . LEU A 1 100 ? -5.490 6.287 -5.776 1.00 97.38 100 LEU A CA 1
ATOM 769 C C . LEU A 1 100 ? -4.586 5.866 -6.925 1.00 97.38 100 LEU A C 1
ATOM 771 O O . LEU A 1 100 ? -4.308 6.669 -7.820 1.00 97.38 100 LEU A O 1
ATOM 775 N N . ILE A 1 101 ? -4.179 4.604 -6.917 1.00 96.31 101 ILE A N 1
ATOM 776 C CA . ILE A 1 101 ? -3.401 4.002 -7.994 1.00 96.31 101 ILE A CA 1
ATOM 777 C C . ILE A 1 101 ? -4.191 2.871 -8.652 1.00 96.31 101 ILE A C 1
ATOM 779 O O . ILE A 1 101 ? -5.012 2.212 -8.009 1.00 96.31 101 ILE A O 1
ATOM 783 N N . ALA A 1 102 ? -3.930 2.648 -9.933 1.00 94.25 102 ALA A N 1
ATOM 784 C CA . ALA A 1 102 ? -4.373 1.477 -10.670 1.00 94.25 102 ALA A CA 1
ATOM 785 C C . ALA A 1 102 ? -3.166 0.597 -10.988 1.00 94.25 102 ALA A C 1
ATOM 787 O O . ALA A 1 102 ? -2.111 1.113 -11.352 1.00 94.25 102 ALA A O 1
ATOM 788 N N . MET A 1 103 ? -3.327 -0.717 -10.869 1.00 92.50 103 MET A N 1
ATOM 789 C CA . MET A 1 103 ? -2.333 -1.712 -11.268 1.00 92.50 103 MET A CA 1
ATOM 790 C C . MET A 1 103 ? -3.013 -2.809 -12.072 1.00 92.50 103 MET A C 1
ATOM 792 O O . MET A 1 103 ? -4.075 -3.284 -11.685 1.00 92.50 103 MET A O 1
ATOM 796 N N . SER A 1 104 ? -2.410 -3.221 -13.181 1.00 90.88 104 SER A N 1
ATOM 797 C CA . SER A 1 104 ? -2.992 -4.215 -14.071 1.00 90.88 104 SER A CA 1
ATOM 798 C C . SER A 1 104 ? -1.935 -4.999 -14.841 1.00 90.88 104 SER A C 1
ATOM 800 O O . SER A 1 104 ? -0.881 -4.468 -15.184 1.00 90.88 104 SER A O 1
ATOM 802 N N . ASN A 1 105 ? -2.211 -6.263 -15.151 1.00 88.38 105 ASN A N 1
ATOM 803 C CA . ASN A 1 105 ? -1.373 -7.070 -16.048 1.00 88.38 105 ASN A CA 1
ATOM 804 C C . ASN A 1 105 ? -1.768 -6.921 -17.534 1.00 88.38 105 ASN A C 1
ATOM 806 O O . ASN A 1 105 ? -1.121 -7.489 -18.412 1.00 88.38 105 ASN A O 1
ATOM 810 N N . ILE A 1 106 ? -2.818 -6.145 -17.814 1.00 88.81 106 ILE A N 1
ATOM 811 C CA . ILE A 1 106 ? -3.264 -5.729 -19.150 1.00 88.81 106 ILE A CA 1
ATOM 812 C C . ILE A 1 106 ? -3.342 -4.195 -19.237 1.00 88.81 106 ILE A C 1
ATOM 814 O O . ILE A 1 106 ? -3.433 -3.541 -18.195 1.00 88.81 106 ILE A O 1
ATOM 818 N N . PRO A 1 107 ? -3.346 -3.591 -20.440 1.00 90.81 107 PRO A N 1
ATOM 819 C CA . PRO A 1 107 ? -3.491 -2.145 -20.580 1.00 90.81 107 PRO A CA 1
ATOM 820 C C . PRO A 1 107 ? -4.705 -1.591 -19.822 1.00 90.81 107 PRO A C 1
ATOM 822 O O . PRO A 1 107 ? -5.821 -2.098 -19.965 1.00 90.81 107 PRO A O 1
ATOM 825 N N . LEU A 1 108 ? -4.477 -0.536 -19.036 1.00 87.81 108 LEU A N 1
ATOM 826 C CA . LEU A 1 108 ? -5.526 0.142 -18.276 1.00 87.81 108 LEU A CA 1
ATOM 827 C C . LEU A 1 108 ? -6.548 0.779 -19.222 1.00 87.81 108 LEU A C 1
ATOM 829 O O . LEU A 1 108 ? -6.199 1.367 -20.248 1.00 87.81 108 LEU A O 1
ATOM 833 N N . SER A 1 109 ? -7.824 0.668 -18.861 1.00 81.94 109 SER A N 1
ATOM 834 C CA . SER A 1 109 ? -8.922 1.301 -19.591 1.00 81.94 109 SER A CA 1
ATOM 835 C C . SER A 1 109 ? -9.432 2.515 -18.812 1.00 81.94 109 SER A C 1
ATOM 837 O O . SER A 1 109 ? -9.643 2.401 -17.605 1.00 81.94 109 SER A O 1
ATOM 839 N N . PRO A 1 110 ? -9.699 3.662 -19.462 1.00 76.56 110 PRO A N 1
ATOM 840 C CA . PRO A 1 110 ? -10.266 4.819 -18.777 1.00 76.56 110 PRO A CA 1
ATOM 841 C C . PRO A 1 110 ? -11.607 4.483 -18.110 1.00 76.56 110 PRO A C 1
ATOM 843 O O . PRO A 1 110 ? -12.516 3.963 -18.763 1.00 76.56 110 PRO A O 1
ATOM 846 N N . ARG A 1 111 ? -11.761 4.818 -16.822 1.00 78.56 111 ARG A N 1
ATOM 847 C CA . ARG A 1 111 ? -13.027 4.675 -16.085 1.00 78.56 111 ARG A CA 1
ATOM 848 C C . ARG A 1 111 ? -13.408 5.990 -15.395 1.00 78.56 111 ARG A C 1
ATOM 850 O O . ARG A 1 111 ? -12.589 6.543 -14.669 1.00 78.56 111 ARG A O 1
ATOM 857 N N . PRO A 1 112 ? -14.645 6.490 -15.576 1.00 71.44 112 PRO A N 1
ATOM 858 C CA . PRO A 1 112 ? -15.072 7.773 -15.009 1.00 71.44 112 PRO A CA 1
ATOM 859 C C . PRO A 1 112 ? -15.343 7.721 -13.498 1.00 71.44 112 PRO A C 1
ATOM 861 O O . PRO A 1 112 ? -15.241 8.739 -12.818 1.00 71.44 112 PRO A O 1
ATOM 864 N N . HIS A 1 113 ? -15.687 6.548 -12.963 1.00 80.25 113 HIS A N 1
ATOM 865 C CA . HIS A 1 113 ? -15.946 6.343 -11.541 1.00 80.25 113 HIS A CA 1
ATOM 866 C C . HIS A 1 113 ? -15.233 5.081 -11.082 1.00 80.25 113 HIS A C 1
ATOM 868 O O . HIS A 1 113 ? -15.458 4.003 -11.634 1.00 80.25 113 HIS A O 1
ATOM 874 N N . ILE A 1 114 ? -14.363 5.236 -10.088 1.00 87.12 114 ILE A N 1
ATOM 875 C CA . ILE A 1 114 ? -13.517 4.165 -9.577 1.00 87.12 114 ILE A CA 1
ATOM 876 C C . ILE A 1 114 ? -13.774 4.043 -8.085 1.00 87.12 114 ILE A C 1
ATOM 878 O O . ILE A 1 114 ? -13.588 4.995 -7.329 1.00 87.12 114 ILE A O 1
ATOM 882 N N . GLN A 1 115 ? -14.223 2.859 -7.684 1.00 90.56 115 GLN A N 1
ATOM 883 C CA . GLN A 1 115 ? -14.328 2.470 -6.290 1.00 90.56 115 GLN A CA 1
ATOM 884 C C . GLN A 1 115 ? -13.152 1.533 -5.974 1.00 90.56 115 GLN A C 1
ATOM 886 O O . GLN A 1 115 ? -13.001 0.545 -6.697 1.00 90.56 115 GLN A O 1
ATOM 891 N N . PRO A 1 116 ? -12.319 1.814 -4.954 1.00 93.94 116 PRO A N 1
ATOM 892 C CA . PRO A 1 116 ? -11.126 1.015 -4.682 1.00 93.94 116 PRO A CA 1
ATOM 893 C C . PRO A 1 116 ? -11.455 -0.431 -4.296 1.00 93.94 116 PRO A C 1
ATOM 895 O O . PRO A 1 116 ? -12.354 -0.675 -3.485 1.00 93.94 116 PRO A O 1
ATOM 898 N N . ASP A 1 117 ? -10.689 -1.382 -4.831 1.00 93.25 117 ASP A N 1
ATOM 899 C CA . ASP A 1 117 ? -10.706 -2.784 -4.396 1.00 93.25 117 ASP A CA 1
ATOM 900 C C . ASP A 1 117 ? -9.896 -2.966 -3.103 1.00 93.25 117 ASP A C 1
ATOM 902 O O . ASP A 1 117 ? -10.183 -3.866 -2.311 1.00 93.25 117 ASP A O 1
ATOM 906 N N . VAL A 1 118 ? -8.903 -2.093 -2.881 1.00 95.12 118 VAL A N 1
ATOM 907 C CA . VAL A 1 118 ? -8.057 -2.080 -1.684 1.00 95.12 118 VAL A CA 1
ATOM 908 C C . VAL A 1 118 ? -8.029 -0.715 -1.024 1.00 95.12 118 VAL A C 1
ATOM 910 O O . VAL A 1 118 ? -7.828 0.296 -1.695 1.00 95.12 118 VAL A O 1
ATOM 913 N N . GLY A 1 119 ? -8.135 -0.703 0.302 1.00 96.69 119 GLY A N 1
ATOM 914 C CA . GLY A 1 119 ? -7.783 0.437 1.143 1.00 96.69 119 GLY A CA 1
ATOM 915 C C . GLY A 1 119 ? -6.561 0.140 2.002 1.00 96.69 119 GLY A C 1
ATOM 916 O O . GLY A 1 119 ? -6.510 -0.892 2.665 1.00 96.69 119 GLY A O 1
ATOM 917 N N . VAL A 1 120 ? -5.601 1.057 2.035 1.00 97.94 120 VAL A N 1
ATOM 918 C CA . VAL A 1 120 ? -4.481 1.067 2.978 1.00 97.94 120 VAL A CA 1
ATOM 919 C C . VAL A 1 120 ? -4.568 2.360 3.780 1.00 97.94 120 VAL A C 1
ATOM 921 O O . VAL A 1 120 ? -4.223 3.431 3.279 1.00 97.94 120 VAL A O 1
ATOM 924 N N . LEU A 1 121 ? -5.086 2.268 5.006 1.00 96.94 121 LEU A N 1
ATOM 925 C CA . LEU A 1 121 ? -5.417 3.424 5.843 1.00 96.94 121 LEU A CA 1
ATOM 926 C C . LEU A 1 121 ? -4.459 3.489 7.039 1.00 96.94 121 LEU A C 1
ATOM 928 O O . LEU A 1 121 ? -4.509 2.665 7.955 1.00 96.94 121 LEU A O 1
ATOM 932 N N . ALA A 1 122 ? -3.557 4.466 7.002 1.00 95.81 122 ALA A N 1
ATOM 933 C CA . ALA A 1 122 ? -2.399 4.542 7.885 1.00 95.81 122 ALA A CA 1
ATOM 934 C C . ALA A 1 122 ? -2.695 5.086 9.284 1.00 95.81 122 ALA A C 1
ATOM 936 O O . ALA A 1 122 ? -1.910 4.847 10.200 1.00 95.81 122 ALA A O 1
ATOM 937 N N . ASN A 1 123 ? -3.833 5.754 9.470 1.00 94.44 123 ASN A N 1
ATOM 938 C CA . ASN A 1 123 ? -4.235 6.311 10.752 1.00 94.44 123 ASN A CA 1
ATOM 939 C C . ASN A 1 123 ? -5.751 6.249 10.971 1.00 94.44 123 ASN A C 1
ATOM 941 O O . ASN A 1 123 ? -6.533 5.863 10.096 1.00 94.44 123 ASN A O 1
ATOM 945 N N . ARG A 1 124 ? -6.173 6.656 12.172 1.00 93.06 124 ARG A N 1
ATOM 946 C CA . ARG A 1 124 ? -7.585 6.674 12.568 1.00 93.06 124 ARG A CA 1
ATOM 947 C C . ARG A 1 124 ? -8.428 7.649 11.752 1.00 93.06 124 ARG A C 1
ATOM 949 O O . ARG A 1 124 ? -9.554 7.303 11.411 1.00 93.06 124 ARG A O 1
ATOM 956 N N . PHE A 1 125 ? -7.913 8.838 11.446 1.00 93.00 125 PHE A N 1
ATOM 957 C CA . PHE A 1 125 ? -8.676 9.842 10.705 1.00 93.00 125 PHE A CA 1
ATOM 958 C C . PHE A 1 125 ? -9.008 9.361 9.284 1.00 93.00 125 PHE A C 1
ATOM 960 O O . PHE A 1 125 ? -10.165 9.409 8.868 1.00 93.00 125 PHE A O 1
ATOM 967 N N . ALA A 1 126 ? -8.026 8.795 8.578 1.00 94.75 126 ALA A N 1
ATOM 968 C CA . ALA A 1 126 ? -8.204 8.150 7.283 1.00 94.75 126 ALA A CA 1
ATOM 969 C C . ALA A 1 126 ? -9.186 6.971 7.368 1.00 94.75 126 ALA A C 1
ATOM 971 O O . ALA A 1 126 ? -10.086 6.871 6.535 1.00 94.75 126 ALA A O 1
ATOM 972 N N . ALA A 1 127 ? -9.063 6.116 8.393 1.00 93.25 127 ALA A N 1
ATOM 973 C CA . ALA A 1 127 ? -9.981 4.998 8.620 1.00 93.25 127 ALA A CA 1
ATOM 974 C C . ALA A 1 127 ? -11.435 5.457 8.793 1.00 93.25 127 ALA A C 1
ATOM 976 O O . ALA A 1 127 ? -12.333 4.952 8.121 1.00 93.25 127 ALA A O 1
ATOM 977 N N . ASP A 1 128 ? -11.671 6.446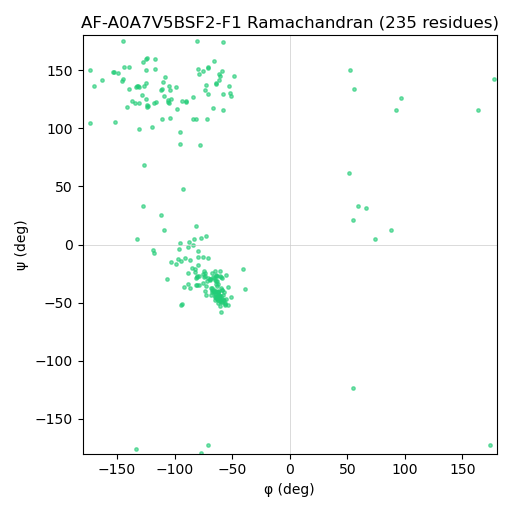 9.654 1.00 92.12 128 ASP A N 1
ATOM 978 C CA . ASP A 1 128 ? -13.012 6.959 9.938 1.00 92.12 128 ASP A CA 1
ATOM 979 C C . ASP A 1 128 ? -13.674 7.598 8.703 1.00 92.12 128 ASP A C 1
ATOM 981 O O . ASP A 1 128 ? -14.892 7.494 8.548 1.00 92.12 128 ASP A O 1
ATOM 985 N N . GLN A 1 129 ? -12.887 8.195 7.804 1.00 92.75 129 GLN A N 1
ATOM 986 C CA . GLN A 1 129 ? -13.389 8.874 6.605 1.00 92.75 129 GLN A CA 1
ATOM 987 C C . GLN A 1 129 ? -13.551 7.946 5.390 1.00 92.75 129 GLN A C 1
ATOM 989 O O . GLN A 1 129 ? -14.449 8.159 4.575 1.00 92.75 129 GLN A O 1
ATOM 994 N N . LEU A 1 130 ? -12.683 6.938 5.233 1.00 94.62 130 LEU A N 1
ATOM 995 C CA . LEU A 1 130 ? -12.517 6.218 3.962 1.00 94.62 130 LEU A CA 1
ATOM 996 C C . LEU A 1 130 ? -12.859 4.723 4.020 1.00 94.62 130 LEU A C 1
ATOM 998 O O . LEU A 1 130 ? -12.948 4.103 2.963 1.00 94.62 130 LEU A O 1
ATOM 1002 N N . GLU A 1 131 ? -13.137 4.136 5.190 1.00 92.69 131 GLU A N 1
ATOM 1003 C CA . GLU A 1 131 ? -13.524 2.714 5.326 1.00 92.69 131 GLU A CA 1
ATOM 1004 C C . GLU A 1 131 ? -14.718 2.325 4.422 1.00 92.69 131 GLU A C 1
ATOM 1006 O O . GLU A 1 131 ? -14.750 1.249 3.818 1.00 92.69 131 GLU A O 1
ATOM 1011 N N . ASN A 1 132 ? -15.684 3.232 4.250 1.00 93.75 132 ASN A N 1
ATOM 1012 C CA . ASN A 1 132 ? -16.864 3.003 3.408 1.00 93.75 132 ASN A CA 1
ATOM 1013 C C . ASN A 1 132 ? -16.606 3.189 1.904 1.00 93.75 132 ASN A C 1
ATOM 1015 O O . ASN A 1 132 ? -17.457 2.828 1.095 1.00 93.75 132 ASN A O 1
ATOM 1019 N N . SER A 1 133 ? -15.452 3.739 1.514 1.00 93.75 133 SER A N 1
ATOM 1020 C CA . SER A 1 133 ? -15.106 3.909 0.098 1.00 93.75 133 SER A CA 1
ATOM 1021 C C . SER A 1 133 ? -14.741 2.581 -0.568 1.00 93.75 133 SER A C 1
ATOM 1023 O O . SER A 1 133 ? -14.919 2.436 -1.774 1.00 93.75 133 SER A O 1
ATOM 1025 N N . ILE A 1 134 ? -14.299 1.587 0.209 1.00 93.75 134 ILE A N 1
ATOM 1026 C CA . ILE A 1 134 ? -13.826 0.305 -0.319 1.00 93.75 134 ILE A CA 1
ATOM 1027 C C . ILE A 1 134 ? -14.998 -0.533 -0.833 1.00 93.75 134 ILE A C 1
ATOM 1029 O O . ILE A 1 134 ? -16.065 -0.612 -0.210 1.00 93.75 134 ILE A O 1
ATOM 1033 N N . LYS A 1 135 ? -14.806 -1.152 -1.994 1.00 91.06 135 LYS A N 1
ATOM 1034 C CA . LYS A 1 135 ? -15.795 -2.009 -2.645 1.00 91.06 135 LYS A CA 1
ATOM 1035 C C . LYS A 1 135 ? -16.145 -3.225 -1.768 1.00 91.06 135 LYS A C 1
ATOM 1037 O O . LYS A 1 135 ? -15.246 -3.794 -1.148 1.00 91.06 135 LYS A O 1
ATOM 1042 N N . PRO A 1 136 ? -17.418 -3.666 -1.724 1.00 90.00 136 PRO A N 1
ATOM 1043 C CA . PRO A 1 136 ? -17.791 -4.925 -1.076 1.00 90.00 136 PRO A CA 1
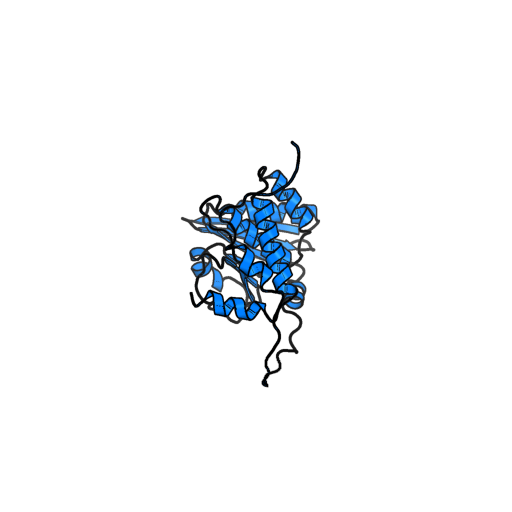ATOM 1044 C C . PRO A 1 136 ? -16.962 -6.105 -1.601 1.00 90.00 136 PRO A C 1
ATOM 1046 O O . PRO A 1 136 ? -16.738 -6.234 -2.806 1.00 90.00 136 PRO A O 1
ATOM 1049 N N . GLY A 1 137 ? -16.504 -6.964 -0.695 1.00 86.25 137 GLY A N 1
ATOM 1050 C CA . GLY A 1 137 ? -15.583 -8.067 -0.971 1.00 86.25 137 GLY A CA 1
ATOM 1051 C C . GLY A 1 137 ? -14.132 -7.645 -1.222 1.00 86.25 137 GLY A C 1
ATOM 1052 O O . GLY A 1 137 ? -13.325 -8.504 -1.576 1.00 86.25 137 GLY A O 1
ATOM 1053 N N . GLY A 1 138 ? -13.817 -6.353 -1.082 1.00 89.75 138 GLY A N 1
ATOM 1054 C CA . GLY A 1 138 ? -12.465 -5.810 -1.161 1.00 89.75 138 GLY A CA 1
ATOM 1055 C C . GLY A 1 138 ? -11.645 -6.052 0.105 1.00 89.75 138 GLY A C 1
ATOM 1056 O O . GLY A 1 138 ? -12.123 -6.644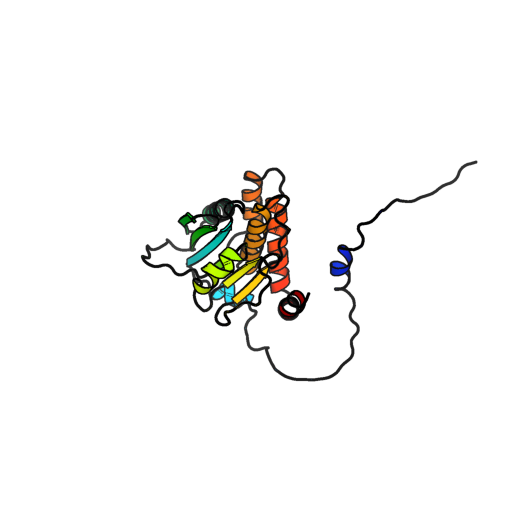 1.074 1.00 89.75 138 GLY A O 1
ATOM 1057 N N . LEU A 1 139 ? -10.406 -5.564 0.084 1.00 91.69 139 LEU A N 1
ATOM 1058 C CA . LEU A 1 139 ? -9.439 -5.692 1.174 1.00 91.69 139 LEU A CA 1
ATOM 1059 C C . LEU A 1 139 ? -9.184 -4.333 1.828 1.00 91.69 139 LEU A C 1
ATOM 1061 O O . LEU A 1 139 ? -8.913 -3.344 1.153 1.00 91.69 139 LEU A O 1
ATOM 1065 N N . LEU A 1 140 ? -9.197 -4.285 3.152 1.00 93.88 140 LEU A N 1
ATOM 1066 C CA . LEU A 1 140 ? -8.857 -3.104 3.928 1.00 93.88 140 LEU A CA 1
ATOM 1067 C C . LEU A 1 140 ? -7.730 -3.429 4.911 1.00 93.88 140 LEU A C 1
ATOM 1069 O O . LEU A 1 140 ? -7.885 -4.260 5.799 1.00 93.88 140 LEU A O 1
ATOM 1073 N N . ILE A 1 141 ? -6.597 -2.752 4.762 1.00 95.38 141 ILE A N 1
ATOM 1074 C CA . ILE A 1 141 ? -5.442 -2.844 5.655 1.00 95.38 141 ILE A CA 1
ATOM 1075 C C . ILE A 1 141 ? -5.396 -1.566 6.492 1.00 95.38 141 ILE A C 1
ATOM 1077 O O . ILE A 1 141 ? -5.337 -0.464 5.943 1.00 95.38 141 ILE A O 1
ATOM 1081 N N . MET A 1 142 ? -5.417 -1.705 7.815 1.00 94.19 142 MET A N 1
ATOM 1082 C CA . MET A 1 142 ? -5.394 -0.581 8.752 1.00 94.19 142 MET A CA 1
ATOM 1083 C C . MET A 1 142 ? -4.246 -0.701 9.745 1.00 94.19 142 MET A C 1
ATOM 1085 O O . MET A 1 142 ? -3.843 -1.799 10.127 1.00 94.19 142 MET A O 1
ATOM 1089 N N . ASN A 1 143 ? -3.752 0.447 10.199 1.00 94.31 143 ASN A N 1
ATOM 1090 C CA . ASN A 1 143 ? -2.760 0.522 11.262 1.00 94.31 143 ASN A CA 1
ATOM 1091 C C . ASN A 1 143 ? -3.369 0.166 12.631 1.00 94.31 143 ASN A C 1
ATOM 1093 O O . ASN A 1 143 ? -4.086 0.974 13.228 1.00 94.31 143 ASN A O 1
ATOM 1097 N N . ALA A 1 144 ? -3.027 -1.007 13.167 1.00 91.12 144 ALA A N 1
ATOM 1098 C CA . ALA A 1 144 ? -3.501 -1.469 14.475 1.00 91.12 144 ALA A CA 1
ATOM 1099 C C . ALA A 1 144 ? -3.025 -0.591 15.646 1.00 91.12 144 ALA A C 1
ATOM 1101 O O . ALA A 1 144 ? -3.702 -0.494 16.667 1.00 91.12 144 ALA A O 1
ATOM 1102 N N . THR A 1 145 ? -1.887 0.092 15.501 1.00 89.38 145 THR A N 1
ATOM 1103 C CA . THR A 1 145 ? -1.299 0.927 16.558 1.00 89.38 145 THR A CA 1
ATOM 1104 C C . THR A 1 145 ? -2.107 2.210 16.790 1.00 89.38 145 THR A C 1
ATOM 1106 O O . THR A 1 145 ? -2.187 2.700 17.920 1.00 89.38 145 THR A O 1
ATOM 1109 N N . GLN A 1 146 ? -2.745 2.742 15.741 1.00 87.00 146 GLN A N 1
ATOM 1110 C CA . GLN A 1 146 ? -3.524 3.987 15.797 1.00 87.00 146 GLN A CA 1
ATOM 1111 C C . GLN A 1 146 ? -5.041 3.778 15.735 1.00 87.00 146 GLN A C 1
ATOM 1113 O O . GLN A 1 146 ? -5.799 4.574 16.296 1.00 87.00 146 GLN A O 1
ATOM 1118 N N . VAL A 1 147 ? -5.506 2.717 15.076 1.00 85.31 147 VAL A N 1
ATOM 1119 C CA . VAL A 1 147 ? -6.931 2.401 14.945 1.00 85.31 147 VAL A CA 1
ATOM 1120 C C . VAL A 1 147 ? -7.336 1.415 16.040 1.00 85.31 147 VAL A C 1
ATOM 1122 O O . VAL A 1 147 ? -7.349 0.207 15.841 1.00 85.31 147 VAL A O 1
ATOM 1125 N N . ARG A 1 148 ? -7.695 1.942 17.216 1.00 80.56 148 ARG A N 1
ATOM 1126 C CA . ARG A 1 148 ? -8.113 1.152 18.393 1.00 80.56 148 ARG A CA 1
ATOM 1127 C C . ARG A 1 148 ? -9.624 0.950 18.475 1.00 80.56 148 ARG A C 1
ATOM 1129 O O . ARG A 1 148 ? -10.253 1.244 19.488 1.00 80.56 148 ARG A O 1
ATOM 1136 N N . ARG A 1 149 ? -10.237 0.544 17.369 1.00 81.75 149 ARG A N 1
ATOM 1137 C CA . ARG A 1 149 ? -11.664 0.214 17.338 1.00 81.75 149 ARG A CA 1
ATOM 1138 C C . ARG A 1 149 ? -11.900 -1.025 16.490 1.00 81.75 149 ARG A C 1
ATOM 1140 O O . ARG A 1 149 ? -11.149 -1.228 15.534 1.00 81.75 149 ARG A O 1
ATOM 1147 N N . PRO A 1 150 ? -12.966 -1.792 16.770 1.00 73.75 150 PRO A N 1
ATOM 1148 C CA . PRO A 1 150 ? -13.372 -2.849 15.867 1.00 73.75 150 PRO A CA 1
ATOM 1149 C C . PRO A 1 150 ? -13.685 -2.277 14.478 1.00 73.75 150 PRO A C 1
ATOM 1151 O O . PRO A 1 150 ? -14.156 -1.130 14.354 1.00 73.75 150 PRO A O 1
ATOM 1154 N N . PRO A 1 151 ? -13.458 -3.069 13.424 1.00 75.19 151 PRO A N 1
ATOM 1155 C CA . PRO A 1 151 ? -13.961 -2.738 12.105 1.00 75.19 151 PRO A CA 1
ATOM 1156 C C . PRO A 1 151 ? -15.491 -2.653 12.103 1.00 75.19 151 PRO A C 1
ATOM 1158 O O . PRO A 1 151 ? -16.156 -3.399 12.822 1.00 75.19 151 PRO A O 1
ATOM 1161 N N . ARG A 1 152 ? -16.070 -1.743 11.310 1.00 81.25 152 ARG A N 1
ATOM 1162 C CA . ARG A 1 152 ? -17.531 -1.529 11.278 1.00 81.25 152 ARG A CA 1
ATOM 1163 C C . ARG A 1 152 ? -18.219 -2.329 10.177 1.00 81.25 152 ARG A C 1
ATOM 1165 O O . ARG A 1 152 ? -19.443 -2.432 10.171 1.00 81.25 152 ARG A O 1
ATOM 1172 N N . ARG A 1 153 ? -17.441 -2.859 9.233 1.00 83.94 153 ARG A N 1
ATOM 1173 C CA . ARG A 1 153 ? -17.921 -3.599 8.065 1.00 83.94 153 ARG A CA 1
ATOM 1174 C C . ARG A 1 153 ? -17.629 -5.089 8.179 1.00 83.94 153 ARG A C 1
ATOM 1176 O O . ARG A 1 153 ? -16.581 -5.493 8.669 1.00 83.94 153 ARG A O 1
ATOM 1183 N N . HIS A 1 154 ? -18.559 -5.889 7.667 1.00 83.81 154 HIS A N 1
ATOM 1184 C CA . HIS A 1 154 ? -18.466 -7.355 7.624 1.00 83.81 154 HIS A CA 1
ATOM 1185 C C . HIS A 1 154 ? -18.476 -7.907 6.193 1.00 83.81 154 HIS A C 1
ATOM 1187 O O . HIS A 1 154 ? -18.354 -9.111 5.985 1.00 83.81 154 HIS A O 1
ATOM 1193 N N . ASP A 1 155 ? -18.662 -7.034 5.203 1.00 85.50 155 ASP A N 1
ATOM 1194 C CA . ASP A 1 155 ? -18.731 -7.374 3.786 1.00 85.50 155 ASP A CA 1
ATOM 1195 C C . ASP A 1 155 ? -17.384 -7.219 3.066 1.00 85.50 155 ASP A C 1
ATOM 1197 O O . ASP A 1 155 ? -17.320 -7.455 1.864 1.00 85.50 155 ASP A O 1
ATOM 1201 N N . ILE A 1 156 ? -16.323 -6.835 3.778 1.00 87.12 156 ILE A N 1
ATOM 1202 C CA . ILE A 1 156 ? -14.951 -6.695 3.276 1.00 87.12 156 ILE A CA 1
ATOM 1203 C C . ILE A 1 156 ? -13.981 -7.475 4.166 1.00 87.12 156 ILE A C 1
ATOM 1205 O O . ILE A 1 156 ? -14.264 -7.735 5.336 1.00 87.12 156 ILE A O 1
ATOM 1209 N N . ASP A 1 157 ? -12.832 -7.822 3.603 1.00 87.19 157 ASP A N 1
ATOM 1210 C CA . ASP A 1 157 ? -11.737 -8.473 4.311 1.00 87.19 157 ASP A CA 1
ATOM 1211 C C . ASP A 1 157 ? -10.888 -7.399 5.007 1.00 87.19 157 ASP A C 1
ATOM 1213 O O . ASP A 1 157 ? -10.469 -6.435 4.368 1.00 87.19 157 ASP A O 1
ATOM 1217 N N . ILE A 1 158 ? -10.646 -7.527 6.317 1.00 89.38 158 ILE A N 1
ATOM 1218 C CA . ILE A 1 158 ? -9.995 -6.476 7.117 1.00 89.38 158 ILE A CA 1
ATOM 1219 C C . ILE A 1 158 ? -8.774 -7.033 7.841 1.00 89.38 158 ILE A C 1
ATOM 1221 O O . ILE A 1 158 ? -8.878 -8.003 8.587 1.00 89.38 158 ILE A O 1
ATOM 1225 N N . ILE A 1 159 ? -7.624 -6.391 7.634 1.00 90.69 159 ILE A N 1
ATOM 1226 C CA . ILE A 1 159 ? -6.345 -6.730 8.255 1.00 90.69 159 ILE A CA 1
ATOM 1227 C C . ILE A 1 159 ? -5.861 -5.561 9.110 1.00 90.69 159 ILE A C 1
ATOM 1229 O O . ILE A 1 159 ? -5.637 -4.457 8.614 1.00 90.69 159 ILE A O 1
ATOM 1233 N N . MET A 1 160 ? -5.651 -5.830 10.396 1.00 91.00 160 MET A N 1
ATOM 1234 C CA . MET A 1 160 ? -5.086 -4.881 11.354 1.00 91.00 160 MET A CA 1
ATOM 1235 C C . MET A 1 160 ? -3.582 -5.130 11.465 1.00 91.00 160 MET A C 1
ATOM 1237 O O . MET A 1 160 ? -3.153 -6.025 12.185 1.00 91.00 160 MET A O 1
ATOM 1241 N N . ALA A 1 161 ? -2.771 -4.362 10.742 1.00 91.19 161 ALA A N 1
ATOM 1242 C CA . ALA A 1 161 ? -1.324 -4.532 10.741 1.00 91.19 161 ALA A CA 1
ATOM 1243 C C . ALA A 1 161 ? -0.675 -3.677 11.843 1.00 91.19 161 ALA A C 1
ATOM 1245 O O . ALA A 1 161 ? -0.871 -2.456 11.856 1.00 91.19 161 ALA A O 1
ATOM 1246 N N . PRO A 1 162 ? 0.101 -4.272 12.768 1.00 92.31 162 PRO A N 1
ATOM 1247 C CA . PRO A 1 162 ? 0.823 -3.508 13.774 1.00 92.31 162 PRO A CA 1
ATOM 1248 C C . PRO A 1 162 ? 1.975 -2.740 13.122 1.00 92.31 162 PRO A C 1
ATOM 1250 O O . PRO A 1 162 ? 2.790 -3.317 12.400 1.00 92.31 162 PRO A O 1
ATOM 1253 N N . THR A 1 163 ? 2.064 -1.439 13.401 1.00 92.31 163 THR A N 1
ATOM 1254 C CA . THR A 1 163 ? 3.177 -0.596 12.945 1.00 92.31 163 THR A CA 1
ATOM 1255 C C . THR A 1 163 ? 3.963 -0.048 14.122 1.00 92.31 163 THR A C 1
ATOM 1257 O O . THR A 1 163 ? 3.470 0.048 15.248 1.00 92.31 163 THR A O 1
ATOM 1260 N N . GLU A 1 164 ? 5.195 0.366 13.853 1.00 86.94 164 GLU A N 1
ATOM 1261 C CA . GLU A 1 164 ? 5.967 1.119 14.834 1.00 86.94 164 GLU A CA 1
ATOM 1262 C C . GLU A 1 164 ? 5.331 2.491 15.118 1.00 86.94 164 GLU A C 1
ATOM 1264 O O . GLU A 1 164 ? 4.568 2.997 14.285 1.00 86.94 164 GLU A O 1
ATOM 1269 N N . PRO A 1 165 ? 5.625 3.097 16.284 1.00 84.12 165 PRO A N 1
ATOM 1270 C CA . PRO A 1 165 ? 5.205 4.459 16.584 1.00 84.12 165 PRO A CA 1
ATOM 1271 C C . PRO A 1 165 ? 5.794 5.473 15.594 1.00 84.12 165 PRO A C 1
ATOM 1273 O O . PRO A 1 165 ? 6.942 5.354 15.173 1.00 84.12 165 PRO A O 1
ATOM 1276 N N . GLU A 1 166 ? 5.036 6.527 15.300 1.00 83.50 166 GLU A N 1
ATOM 1277 C CA . GLU A 1 166 ? 5.419 7.583 14.346 1.00 83.50 166 GLU A CA 1
ATOM 1278 C C . GLU A 1 166 ? 6.541 8.510 14.823 1.00 83.50 166 GLU A C 1
ATOM 1280 O O . GLU A 1 166 ? 7.050 9.298 14.034 1.00 83.50 166 GLU A O 1
ATOM 1285 N N . ALA A 1 167 ? 6.905 8.455 16.108 1.00 77.88 167 ALA A N 1
ATOM 1286 C CA . ALA A 1 167 ? 7.706 9.483 16.774 1.00 77.88 167 ALA A CA 1
ATOM 1287 C C . ALA A 1 167 ? 9.085 9.740 16.136 1.00 77.88 167 ALA A C 1
ATOM 1289 O O . ALA A 1 167 ? 9.601 10.849 16.251 1.00 77.88 167 ALA A O 1
ATOM 1290 N N . GLU A 1 168 ? 9.683 8.736 15.492 1.00 79.50 168 GLU A N 1
ATOM 1291 C CA . GLU A 1 168 ? 10.979 8.877 14.815 1.00 79.50 168 GLU A CA 1
ATOM 1292 C C . GLU A 1 168 ? 10.823 9.227 13.332 1.00 79.50 168 GLU A C 1
ATOM 1294 O O . GLU A 1 168 ? 11.437 10.175 12.851 1.00 79.50 168 GLU A O 1
ATOM 1299 N N . ASP A 1 169 ? 10.011 8.452 12.609 1.00 91.62 169 ASP A N 1
ATOM 1300 C CA . ASP A 1 169 ? 9.751 8.642 11.183 1.00 91.62 169 ASP A CA 1
ATOM 1301 C C . ASP A 1 169 ? 8.343 8.116 10.839 1.00 91.62 169 ASP A C 1
ATOM 1303 O O . ASP A 1 169 ? 8.144 6.895 10.760 1.00 91.62 169 ASP A O 1
ATOM 1307 N N . PRO A 1 170 ? 7.365 9.014 10.613 1.00 94.00 170 PRO A N 1
ATOM 1308 C CA . PRO A 1 170 ? 5.997 8.637 10.266 1.00 94.00 170 PRO A CA 1
ATOM 1309 C C . PRO A 1 170 ? 5.888 7.828 8.966 1.00 94.00 170 PRO A C 1
ATOM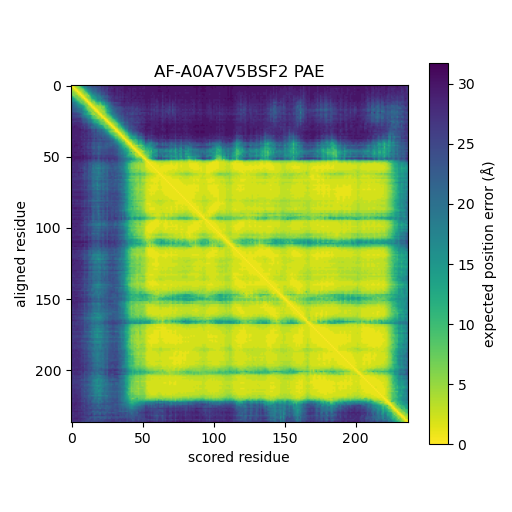 1311 O O . PRO A 1 170 ? 4.928 7.076 8.793 1.00 94.00 170 PRO A O 1
ATOM 1314 N N . VAL A 1 171 ? 6.867 7.913 8.055 1.00 95.88 171 VAL A N 1
ATOM 1315 C CA . VAL A 1 171 ? 6.842 7.173 6.782 1.00 95.88 171 VAL A CA 1
ATOM 1316 C C . VAL A 1 171 ? 6.937 5.660 7.003 1.00 95.88 171 VAL A C 1
ATOM 1318 O O . VAL A 1 171 ? 6.358 4.876 6.244 1.00 95.88 171 VAL A O 1
ATOM 1321 N N . ARG A 1 172 ? 7.581 5.219 8.093 1.00 95.75 172 ARG A N 1
ATOM 1322 C CA . ARG A 1 172 ? 7.692 3.793 8.456 1.00 95.75 172 ARG A CA 1
ATOM 1323 C C . ARG A 1 172 ? 6.337 3.125 8.676 1.00 95.75 172 ARG A C 1
ATOM 1325 O O . ARG A 1 172 ? 6.221 1.922 8.429 1.00 95.75 172 ARG A O 1
ATOM 1332 N N . VAL A 1 173 ? 5.311 3.876 9.084 1.00 96.62 173 VAL A N 1
ATOM 1333 C CA . VAL A 1 173 ? 3.934 3.367 9.183 1.00 96.62 173 VAL A CA 1
ATOM 1334 C C . VAL A 1 173 ? 3.472 2.892 7.810 1.00 96.62 173 VAL A C 1
ATOM 1336 O O . VAL A 1 173 ? 3.197 1.706 7.624 1.00 96.62 173 VAL A O 1
ATOM 1339 N N . SER A 1 174 ? 3.488 3.784 6.821 1.00 97.06 174 SER A N 1
ATOM 1340 C CA . SER A 1 174 ? 3.041 3.479 5.461 1.00 97.06 174 SER A CA 1
ATOM 1341 C C . SER A 1 174 ? 3.893 2.395 4.799 1.00 97.06 174 SER A C 1
ATOM 1343 O O . SER A 1 174 ? 3.349 1.538 4.106 1.00 97.06 174 SER A O 1
ATOM 1345 N N . MET A 1 175 ? 5.204 2.356 5.064 1.00 97.06 175 MET A N 1
ATOM 1346 C CA . MET A 1 175 ? 6.085 1.285 4.570 1.00 97.06 175 MET A CA 1
ATOM 1347 C C . MET A 1 175 ? 5.725 -0.081 5.159 1.00 97.06 175 MET A C 1
ATOM 1349 O O . MET A 1 175 ? 5.707 -1.078 4.439 1.00 97.06 175 MET A O 1
ATOM 1353 N N . THR A 1 176 ? 5.382 -0.139 6.448 1.00 97.88 176 THR A N 1
ATOM 1354 C CA . THR A 1 176 ? 4.909 -1.375 7.091 1.00 97.88 176 THR A CA 1
ATOM 1355 C C . THR A 1 176 ? 3.591 -1.843 6.469 1.00 97.88 176 THR A C 1
ATOM 1357 O O . THR A 1 176 ? 3.428 -3.021 6.144 1.00 97.88 176 THR A O 1
ATOM 1360 N N . LEU A 1 177 ? 2.649 -0.930 6.233 1.00 98.00 177 LEU A N 1
ATOM 1361 C CA . LEU A 1 177 ? 1.374 -1.288 5.608 1.00 98.00 177 LEU A CA 1
ATOM 1362 C C . LEU A 1 177 ? 1.540 -1.731 4.149 1.00 98.00 177 LEU A C 1
ATOM 1364 O O . LEU A 1 177 ? 0.914 -2.698 3.723 1.00 98.00 177 LEU A O 1
ATOM 1368 N N . LEU A 1 178 ? 2.442 -1.092 3.406 1.00 98.12 178 LEU A N 1
ATOM 1369 C CA . LEU A 1 178 ? 2.838 -1.496 2.059 1.00 98.12 178 LEU A CA 1
ATOM 1370 C C . LEU A 1 178 ? 3.461 -2.898 2.035 1.00 98.12 178 LEU A C 1
ATOM 1372 O O . LEU A 1 178 ? 3.114 -3.717 1.186 1.00 98.12 178 LEU A O 1
ATOM 1376 N N . GLY A 1 179 ? 4.345 -3.196 2.989 1.00 97.62 179 GLY A N 1
ATOM 1377 C CA . GLY A 1 179 ? 4.893 -4.538 3.172 1.00 97.62 179 GLY A CA 1
ATOM 1378 C C . GLY A 1 179 ? 3.802 -5.571 3.413 1.00 97.62 179 GLY A C 1
ATOM 1379 O O . GLY A 1 179 ? 3.807 -6.631 2.793 1.00 97.62 179 GLY A O 1
ATOM 1380 N N . THR A 1 180 ? 2.828 -5.228 4.256 1.00 97.00 180 THR A N 1
ATOM 1381 C CA . THR A 1 180 ? 1.665 -6.080 4.530 1.00 97.00 180 THR A CA 1
ATOM 1382 C C . THR A 1 180 ? 0.858 -6.334 3.255 1.00 97.00 180 THR A C 1
ATOM 1384 O O . THR A 1 180 ? 0.557 -7.483 2.942 1.00 97.00 180 THR A O 1
ATOM 1387 N N . LEU A 1 181 ? 0.566 -5.285 2.477 1.00 96.06 181 LEU A N 1
ATOM 1388 C CA . LEU A 1 181 ? -0.141 -5.395 1.199 1.00 96.06 181 LEU A CA 1
ATOM 1389 C C . LEU A 1 181 ? 0.574 -6.346 0.235 1.00 96.06 181 LEU A C 1
ATOM 1391 O O . LEU A 1 181 ? -0.051 -7.259 -0.306 1.00 96.06 181 LEU A O 1
ATOM 1395 N N . ILE A 1 182 ? 1.878 -6.153 0.030 1.00 95.50 182 ILE A N 1
ATOM 1396 C CA . ILE A 1 182 ? 2.669 -6.982 -0.889 1.00 95.50 182 ILE A CA 1
ATOM 1397 C C . ILE A 1 182 ? 2.760 -8.421 -0.377 1.00 95.50 182 ILE A C 1
ATOM 1399 O O . ILE A 1 182 ? 2.623 -9.348 -1.168 1.00 95.50 182 ILE A O 1
ATOM 1403 N N . GLY A 1 183 ? 2.911 -8.627 0.932 1.00 93.50 183 GLY A N 1
ATOM 1404 C CA . GLY A 1 183 ? 2.921 -9.965 1.518 1.00 93.50 183 GLY A CA 1
ATOM 1405 C C . GLY A 1 183 ? 1.601 -10.714 1.314 1.00 93.50 183 GLY A C 1
ATOM 1406 O O . GLY A 1 183 ? 1.627 -11.894 0.986 1.00 93.50 183 GLY A O 1
ATOM 1407 N N . LEU A 1 184 ? 0.454 -10.038 1.449 1.00 90.44 184 LEU A N 1
ATOM 1408 C CA . LEU A 1 184 ? -0.874 -10.645 1.265 1.00 90.44 184 LEU A CA 1
ATOM 1409 C C . LEU A 1 184 ? -1.207 -10.930 -0.206 1.00 90.44 184 LEU A C 1
ATOM 1411 O O . LEU A 1 184 ? -1.821 -11.947 -0.524 1.00 90.44 184 LEU A O 1
ATOM 1415 N N . THR A 1 185 ? -0.843 -10.013 -1.102 1.00 89.38 185 THR A N 1
ATOM 1416 C CA . THR A 1 185 ? -1.248 -10.061 -2.519 1.00 89.38 185 THR A CA 1
ATOM 1417 C C . THR A 1 185 ? -0.235 -10.794 -3.397 1.00 89.38 185 THR A C 1
ATOM 1419 O O . THR A 1 185 ? -0.606 -11.510 -4.3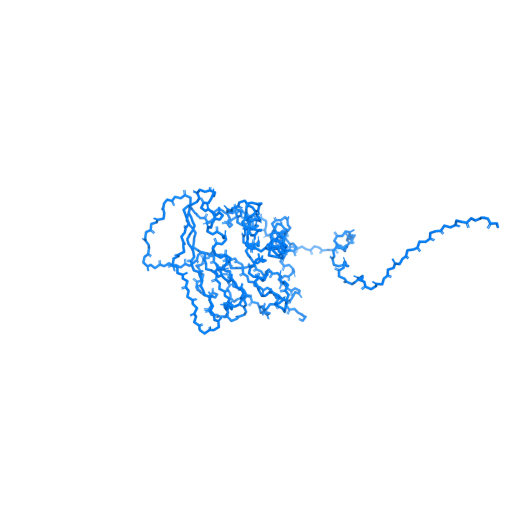32 1.00 89.38 185 THR A O 1
ATOM 1422 N N . GLY A 1 186 ? 1.056 -10.636 -3.100 1.00 90.06 186 GLY A N 1
ATOM 1423 C CA . GLY A 1 186 ? 2.156 -11.074 -3.951 1.00 90.06 186 GLY A CA 1
ATOM 1424 C C . GLY A 1 186 ? 2.130 -10.435 -5.340 1.00 90.06 186 GLY A C 1
ATOM 1425 O O . GLY A 1 186 ? 2.450 -11.125 -6.306 1.00 90.06 186 GLY A O 1
ATOM 1426 N N . TRP A 1 187 ? 1.670 -9.181 -5.454 1.00 90.06 187 TRP A N 1
ATOM 1427 C CA . TRP A 1 187 ? 1.580 -8.467 -6.734 1.00 90.06 187 TRP A CA 1
ATOM 1428 C C . TRP A 1 187 ? 2.938 -8.133 -7.350 1.00 90.06 187 TRP A C 1
ATOM 1430 O O . TRP A 1 187 ? 3.085 -8.253 -8.560 1.00 90.06 187 TRP A O 1
ATOM 1440 N N . VAL A 1 188 ? 3.918 -7.753 -6.531 1.00 93.69 188 VAL A N 1
ATOM 1441 C CA . VAL A 1 188 ? 5.291 -7.462 -6.973 1.00 93.69 188 VAL A CA 1
ATOM 1442 C C . VAL A 1 188 ? 6.300 -8.298 -6.189 1.00 93.69 188 VAL A C 1
ATOM 1444 O O . VAL A 1 188 ? 5.980 -8.770 -5.091 1.00 93.69 188 VAL A O 1
ATOM 1447 N N . ASP A 1 189 ? 7.513 -8.486 -6.716 1.00 95.44 189 ASP A N 1
ATOM 1448 C CA . ASP A 1 189 ? 8.595 -9.154 -5.986 1.00 95.44 189 ASP A CA 1
ATOM 1449 C C . ASP A 1 189 ? 9.022 -8.283 -4.788 1.00 95.44 189 ASP A C 1
ATOM 1451 O O . ASP A 1 189 ? 9.541 -7.174 -4.964 1.00 95.44 189 ASP A O 1
ATOM 1455 N N . PRO A 1 190 ? 8.876 -8.769 -3.540 1.00 96.50 190 PRO A N 1
ATOM 1456 C CA . PRO A 1 190 ? 9.261 -7.995 -2.364 1.00 96.50 190 PRO A CA 1
ATOM 1457 C C . PRO A 1 190 ? 10.755 -7.639 -2.349 1.00 96.50 190 PRO A C 1
ATOM 1459 O O . PRO A 1 190 ? 11.137 -6.612 -1.785 1.00 96.50 190 PRO A O 1
ATOM 1462 N N . ASN A 1 191 ? 11.618 -8.434 -2.993 1.00 97.75 191 ASN A N 1
ATOM 1463 C CA . ASN A 1 191 ? 13.037 -8.098 -3.107 1.00 97.75 191 ASN A CA 1
ATOM 1464 C C . ASN A 1 191 ? 13.273 -6.944 -4.080 1.00 97.75 191 ASN A C 1
ATOM 1466 O O . ASN A 1 191 ? 14.174 -6.135 -3.856 1.00 97.75 191 ASN A O 1
ATOM 1470 N N . HIS A 1 192 ? 12.490 -6.858 -5.157 1.00 97.50 192 HIS A N 1
ATOM 1471 C CA . HIS A 1 192 ? 12.523 -5.723 -6.074 1.00 97.50 192 HIS A CA 1
ATOM 1472 C C . HIS A 1 192 ? 12.063 -4.457 -5.373 1.00 97.50 192 HIS A C 1
ATOM 1474 O O . HIS A 1 192 ? 12.796 -3.466 -5.378 1.00 97.50 192 HIS A O 1
ATOM 1480 N N . MET A 1 193 ? 10.941 -4.534 -4.661 1.00 97.44 193 MET A N 1
ATOM 1481 C CA . MET A 1 193 ? 10.445 -3.419 -3.863 1.00 97.44 193 MET A CA 1
ATOM 1482 C C . MET A 1 193 ? 11.500 -2.918 -2.868 1.00 97.44 193 MET A C 1
ATOM 1484 O O . MET A 1 193 ? 11.797 -1.726 -2.802 1.00 97.44 193 MET A O 1
ATOM 1488 N N . ALA A 1 194 ? 12.153 -3.831 -2.144 1.00 95.94 194 ALA A N 1
ATOM 1489 C CA . ALA A 1 194 ? 13.234 -3.484 -1.227 1.00 95.94 194 ALA A CA 1
ATOM 1490 C C . ALA A 1 194 ? 14.418 -2.785 -1.928 1.00 95.94 194 ALA A C 1
ATOM 1492 O O . ALA A 1 194 ? 15.006 -1.864 -1.359 1.00 95.94 194 ALA A O 1
ATOM 1493 N N . ARG A 1 195 ? 14.771 -3.179 -3.163 1.00 95.56 195 ARG A N 1
ATOM 1494 C CA . ARG A 1 195 ? 15.811 -2.492 -3.953 1.00 95.56 195 ARG A CA 1
ATOM 1495 C C . ARG A 1 195 ? 15.401 -1.066 -4.312 1.00 95.56 195 ARG A C 1
ATOM 1497 O O . ARG A 1 195 ? 16.240 -0.179 -4.198 1.00 95.56 195 ARG A O 1
ATOM 1504 N N . VAL A 1 196 ? 14.150 -0.843 -4.720 1.00 95.50 196 VAL A N 1
ATOM 1505 C CA . VAL A 1 196 ? 13.625 0.498 -5.037 1.00 95.50 196 VAL A CA 1
ATOM 1506 C C . VAL A 1 196 ? 13.635 1.384 -3.793 1.00 95.50 196 VAL A C 1
ATOM 1508 O O . VAL A 1 196 ? 14.189 2.480 -3.834 1.00 95.50 196 VAL A O 1
ATOM 1511 N N . LEU A 1 197 ? 13.155 0.880 -2.652 1.00 94.19 197 LEU A N 1
ATOM 1512 C CA . LEU A 1 197 ? 13.163 1.630 -1.390 1.00 94.19 197 LEU A CA 1
ATOM 1513 C C . LEU A 1 197 ? 14.577 2.058 -0.963 1.00 94.19 197 LEU A C 1
ATOM 1515 O O . LEU A 1 197 ? 14.760 3.193 -0.531 1.00 94.19 197 LEU A O 1
ATOM 1519 N N . LYS A 1 198 ? 15.590 1.202 -1.152 1.00 93.69 198 LYS A N 1
ATOM 1520 C CA . LYS A 1 198 ? 17.002 1.526 -0.860 1.00 93.69 198 LYS A CA 1
ATOM 1521 C C . LYS A 1 198 ? 17.583 2.641 -1.737 1.00 93.69 198 LYS A C 1
ATOM 1523 O O . LYS A 1 198 ? 18.566 3.264 -1.342 1.00 93.69 198 LYS A O 1
ATOM 1528 N N . LYS A 1 199 ? 17.016 2.904 -2.924 1.00 91.50 199 LYS A N 1
ATOM 1529 C CA . LYS A 1 199 ? 17.421 4.057 -3.753 1.00 91.50 199 LYS A CA 1
ATOM 1530 C C . LYS A 1 199 ? 16.984 5.380 -3.106 1.00 91.50 199 LYS A C 1
ATOM 1532 O O . LYS A 1 199 ? 17.640 6.398 -3.316 1.00 91.50 199 LYS A O 1
ATOM 1537 N N . ILE A 1 200 ? 15.881 5.355 -2.352 1.00 89.50 200 ILE A N 1
ATOM 1538 C CA . ILE A 1 200 ? 15.219 6.536 -1.785 1.00 89.50 200 ILE A CA 1
ATOM 1539 C C . ILE A 1 200 ? 15.700 6.790 -0.351 1.00 89.50 200 ILE A C 1
ATOM 1541 O O . ILE A 1 200 ? 16.155 7.890 -0.042 1.00 89.50 200 ILE A O 1
ATOM 1545 N N . ASP A 1 201 ? 15.647 5.767 0.502 1.00 90.31 201 ASP A N 1
ATOM 1546 C CA . ASP A 1 201 ? 16.058 5.829 1.906 1.00 90.31 201 ASP A CA 1
ATOM 1547 C C . ASP A 1 201 ? 17.417 5.148 2.116 1.00 90.31 201 ASP A C 1
ATOM 1549 O O . ASP A 1 201 ? 17.542 3.920 2.062 1.00 90.31 201 ASP A O 1
ATOM 1553 N N . ARG A 1 202 ? 18.446 5.964 2.377 1.00 81.19 202 ARG A N 1
ATOM 1554 C CA . ARG A 1 202 ? 19.833 5.502 2.542 1.00 81.19 202 ARG A CA 1
ATOM 1555 C C . ARG A 1 202 ? 20.079 4.776 3.861 1.00 81.19 202 ARG A C 1
ATOM 1557 O O . ARG A 1 202 ? 20.968 3.930 3.906 1.00 81.19 202 ARG A O 1
ATOM 1564 N N . ASP A 1 203 ? 19.310 5.083 4.905 1.00 87.31 203 ASP A N 1
ATOM 1565 C CA . ASP A 1 203 ? 19.485 4.486 6.237 1.00 87.31 203 ASP A CA 1
ATOM 1566 C C . ASP A 1 203 ? 18.775 3.117 6.359 1.00 87.31 203 ASP A C 1
ATOM 1568 O O . ASP A 1 203 ? 18.843 2.433 7.390 1.00 87.31 203 ASP A O 1
ATOM 1572 N N . GLU A 1 204 ? 18.114 2.691 5.275 1.00 89.56 204 GLU A N 1
ATOM 1573 C CA . GLU A 1 204 ? 17.362 1.441 5.124 1.00 89.56 204 GLU A CA 1
ATOM 1574 C C . GLU A 1 204 ? 16.269 1.232 6.190 1.00 89.56 204 GLU A C 1
ATOM 1576 O O . GLU A 1 204 ? 15.818 0.108 6.440 1.00 89.56 204 GLU A O 1
ATOM 1581 N N . THR A 1 205 ? 15.824 2.305 6.836 1.00 92.75 205 THR A N 1
ATOM 1582 C CA . THR A 1 205 ? 14.758 2.291 7.840 1.00 92.75 205 THR A CA 1
ATOM 1583 C C . THR A 1 205 ? 13.414 1.921 7.215 1.00 92.75 205 THR A C 1
ATOM 1585 O O . THR A 1 205 ? 12.686 1.086 7.761 1.00 92.75 205 THR A O 1
ATOM 1588 N N . TRP A 1 206 ? 13.131 2.432 6.017 1.00 94.62 206 TRP A N 1
ATOM 1589 C CA . TRP A 1 206 ? 11.924 2.143 5.246 1.00 94.62 206 TRP A CA 1
ATOM 1590 C C . TRP A 1 206 ? 11.909 0.692 4.785 1.00 94.62 206 TRP A C 1
ATOM 1592 O O . TRP A 1 206 ? 10.894 0.010 4.901 1.00 94.62 206 TRP A O 1
ATOM 1602 N N . CYS A 1 207 ? 13.064 0.183 4.348 1.00 94.75 207 CYS A N 1
ATOM 1603 C CA . CYS A 1 207 ? 13.228 -1.216 3.967 1.00 94.75 207 CYS A CA 1
ATOM 1604 C C . CYS A 1 207 ? 12.981 -2.156 5.162 1.00 94.75 207 CYS A C 1
ATOM 1606 O O . CYS A 1 207 ? 12.318 -3.182 5.014 1.00 94.75 207 CYS A O 1
ATOM 1608 N N . LYS A 1 208 ? 13.465 -1.813 6.365 1.00 94.62 208 LYS A N 1
ATOM 1609 C CA . LYS A 1 208 ? 13.201 -2.596 7.588 1.00 94.62 208 LYS A CA 1
ATOM 1610 C C . LYS A 1 208 ? 11.716 -2.594 7.960 1.00 94.62 208 LYS A C 1
ATOM 1612 O O . LYS A 1 208 ? 11.172 -3.651 8.273 1.00 94.62 208 LYS A O 1
ATOM 1617 N N . ALA A 1 209 ? 11.062 -1.433 7.908 1.00 95.88 209 ALA A N 1
ATOM 1618 C CA . ALA A 1 209 ? 9.628 -1.304 8.164 1.00 95.88 209 ALA A CA 1
ATOM 1619 C C . ALA A 1 209 ? 8.794 -2.116 7.156 1.00 95.88 209 ALA A C 1
ATOM 1621 O O . ALA A 1 209 ? 7.937 -2.909 7.547 1.00 95.88 209 ALA A O 1
ATOM 1622 N N . PHE A 1 210 ? 9.132 -2.016 5.869 1.00 97.38 210 PHE A N 1
ATOM 1623 C CA . PHE A 1 210 ? 8.548 -2.824 4.801 1.00 97.38 210 PHE A CA 1
ATOM 1624 C C . PHE A 1 210 ? 8.642 -4.329 5.089 1.00 97.38 210 PHE A C 1
ATOM 1626 O O . PHE A 1 210 ? 7.628 -5.028 5.090 1.00 97.38 210 PHE A O 1
ATOM 1633 N N . TRP A 1 211 ? 9.834 -4.841 5.412 1.00 97.25 211 TRP A N 1
ATOM 1634 C CA . TRP A 1 211 ? 10.010 -6.271 5.685 1.00 97.25 211 TRP A CA 1
ATOM 1635 C C . TRP A 1 211 ? 9.268 -6.755 6.929 1.00 97.25 211 TRP A C 1
ATOM 1637 O O . TRP A 1 211 ? 8.822 -7.904 6.950 1.00 97.25 211 TRP A O 1
ATOM 1647 N N . ARG A 1 212 ? 9.091 -5.907 7.948 1.00 96.00 212 ARG A N 1
ATOM 1648 C CA . ARG A 1 212 ? 8.263 -6.238 9.119 1.00 96.00 212 ARG A CA 1
ATOM 1649 C C . ARG A 1 212 ? 6.814 -6.480 8.719 1.00 96.00 212 ARG A C 1
ATOM 1651 O O . ARG A 1 212 ? 6.271 -7.531 9.045 1.00 96.00 212 ARG A O 1
ATOM 1658 N N . GLY A 1 213 ? 6.232 -5.559 7.954 1.00 95.69 213 GLY A N 1
ATOM 1659 C CA . GLY A 1 213 ? 4.869 -5.704 7.443 1.00 95.69 213 GLY A CA 1
ATOM 1660 C C . GLY A 1 213 ? 4.703 -6.914 6.528 1.00 95.69 213 GLY A C 1
ATOM 1661 O O . GLY A 1 213 ? 3.767 -7.695 6.679 1.00 95.69 213 GLY A O 1
ATOM 1662 N N . HIS A 1 214 ? 5.662 -7.129 5.625 1.00 95.94 214 HIS A N 1
ATOM 1663 C CA . HIS A 1 214 ? 5.663 -8.300 4.752 1.00 95.94 214 HIS A CA 1
ATOM 1664 C C . HIS A 1 214 ? 5.714 -9.604 5.555 1.00 95.94 214 HIS A C 1
ATOM 1666 O O . HIS A 1 214 ? 4.910 -10.504 5.332 1.00 95.94 214 HIS A O 1
ATOM 1672 N N . THR A 1 215 ? 6.623 -9.706 6.527 1.00 93.62 215 THR A N 1
ATOM 1673 C CA . THR A 1 215 ? 6.760 -10.898 7.379 1.00 93.62 215 THR A CA 1
ATOM 1674 C C . THR A 1 215 ? 5.499 -11.152 8.195 1.00 93.62 215 THR A C 1
ATOM 1676 O O . THR A 1 215 ? 5.058 -12.298 8.282 1.00 93.62 215 THR A O 1
ATOM 1679 N N . TYR A 1 216 ? 4.893 -10.091 8.733 1.00 91.38 216 TYR A N 1
ATOM 1680 C CA . TYR A 1 216 ? 3.607 -10.166 9.416 1.00 91.38 216 TYR A CA 1
ATOM 1681 C C . TYR A 1 216 ? 2.536 -10.779 8.505 1.00 91.38 216 TYR A C 1
ATOM 1683 O O . TYR A 1 216 ? 1.940 -11.790 8.869 1.00 91.38 216 TYR A O 1
ATOM 1691 N N . ALA A 1 217 ? 2.377 -10.257 7.283 1.00 90.69 217 ALA A N 1
ATOM 1692 C CA . ALA A 1 217 ? 1.445 -10.806 6.302 1.00 90.69 217 ALA A CA 1
ATOM 1693 C C . ALA A 1 217 ? 1.715 -12.286 5.990 1.00 90.69 217 ALA A C 1
ATOM 1695 O O . ALA A 1 217 ? 0.784 -13.086 6.049 1.00 90.69 217 ALA A O 1
ATOM 1696 N N . ILE A 1 218 ? 2.970 -12.682 5.729 1.00 88.81 218 ILE A N 1
ATOM 1697 C CA . ILE A 1 218 ? 3.325 -14.097 5.503 1.00 88.81 218 ILE A CA 1
ATOM 1698 C C . ILE A 1 218 ? 2.921 -14.972 6.701 1.00 88.81 218 ILE A C 1
ATOM 1700 O O . ILE A 1 218 ? 2.429 -16.084 6.502 1.00 88.81 218 ILE A O 1
ATOM 1704 N N . GLY A 1 219 ? 3.117 -14.485 7.930 1.00 86.19 219 GLY A N 1
ATOM 1705 C CA . GLY A 1 219 ? 2.690 -15.164 9.155 1.00 86.19 219 GLY A CA 1
ATOM 1706 C C . GLY A 1 219 ? 1.183 -15.420 9.176 1.00 86.19 219 GLY A C 1
ATOM 1707 O O . GLY A 1 219 ? 0.768 -16.564 9.372 1.00 86.19 219 GLY A O 1
ATOM 1708 N N . LEU A 1 220 ? 0.381 -14.396 8.854 1.00 84.25 220 LEU A N 1
ATOM 1709 C CA . LEU A 1 220 ? -1.079 -14.527 8.763 1.00 84.25 220 LEU A CA 1
ATOM 1710 C C . LEU A 1 220 ? -1.502 -15.585 7.737 1.00 84.25 220 LEU A C 1
ATOM 1712 O O . LEU A 1 220 ? -2.435 -16.351 7.971 1.00 84.25 220 LEU A O 1
ATOM 1716 N N . MET A 1 221 ? -0.804 -15.655 6.599 1.00 77.62 221 MET A N 1
ATOM 1717 C CA . MET A 1 221 ? -1.126 -16.623 5.546 1.00 77.62 221 MET A CA 1
ATOM 1718 C C . MET A 1 221 ? -0.822 -18.070 5.945 1.00 77.62 221 MET A C 1
ATOM 1720 O O . MET A 1 221 ? -1.476 -18.989 5.453 1.00 77.62 221 MET A O 1
ATOM 1724 N N . ARG A 1 222 ? 0.186 -18.284 6.800 1.00 74.62 222 ARG A N 1
ATOM 1725 C CA . ARG A 1 222 ? 0.602 -19.619 7.256 1.00 74.62 222 ARG A CA 1
ATOM 1726 C C . ARG A 1 222 ? -0.274 -20.147 8.389 1.00 74.62 222 ARG A C 1
ATOM 1728 O O . ARG A 1 222 ? -0.542 -21.344 8.416 1.00 74.62 222 ARG A O 1
ATOM 1735 N N . HIS A 1 223 ? -0.741 -19.266 9.276 1.00 69.56 223 HIS A N 1
ATOM 1736 C CA . HIS A 1 223 ? -1.516 -19.624 10.469 1.00 69.56 223 HIS A CA 1
ATOM 1737 C C . HIS A 1 223 ? -2.844 -18.839 10.545 1.00 69.56 223 HIS A C 1
ATOM 1739 O O . HIS A 1 223 ? -3.032 -17.990 11.422 1.00 69.56 223 HIS A O 1
ATOM 1745 N N . PRO A 1 224 ? -3.808 -19.111 9.642 1.00 58.06 224 PRO A N 1
ATOM 1746 C CA . PRO A 1 224 ? -5.050 -18.338 9.571 1.00 58.06 224 PRO A CA 1
ATOM 1747 C C . PRO A 1 224 ? -5.959 -18.507 10.802 1.00 58.06 224 PRO A C 1
ATOM 1749 O O . PRO A 1 224 ? -6.693 -17.581 11.134 1.00 58.06 224 PRO A O 1
ATOM 1752 N N . ALA A 1 225 ? -5.909 -19.651 11.497 1.00 43.88 225 ALA A N 1
ATOM 1753 C CA . ALA A 1 225 ? -6.770 -19.942 12.653 1.00 43.88 225 ALA A CA 1
ATOM 1754 C C . ALA A 1 225 ? -6.358 -19.193 13.938 1.00 43.88 225 ALA A C 1
ATOM 1756 O O . ALA A 1 225 ? -7.215 -18.785 14.713 1.00 43.88 225 ALA A O 1
ATOM 1757 N N . GLU A 1 226 ? -5.060 -18.960 14.144 1.00 41.56 226 GLU A N 1
ATOM 1758 C CA . GLU A 1 226 ? -4.524 -18.268 15.331 1.00 41.56 226 GLU A CA 1
ATOM 1759 C C . GLU A 1 226 ? -4.616 -16.738 15.198 1.00 41.56 226 GLU A C 1
ATOM 1761 O O . GLU A 1 226 ? -4.712 -16.009 16.182 1.00 41.56 226 GLU A O 1
ATOM 1766 N N . THR A 1 227 ? -4.673 -16.239 13.962 1.00 41.62 227 THR A N 1
ATOM 1767 C CA . THR A 1 227 ? -4.714 -14.802 13.655 1.00 41.62 227 THR A CA 1
ATOM 1768 C C . THR A 1 227 ? -6.034 -14.139 14.071 1.00 41.62 227 THR A C 1
ATOM 1770 O O . THR A 1 227 ? -6.054 -12.960 14.426 1.00 41.62 227 THR A O 1
ATOM 1773 N N . ILE A 1 228 ? -7.143 -14.887 14.072 1.00 38.25 228 ILE A N 1
ATOM 1774 C CA . ILE A 1 228 ? -8.461 -14.371 14.475 1.00 38.25 228 ILE A CA 1
ATOM 1775 C C . ILE A 1 228 ? -8.449 -13.971 15.962 1.00 38.25 228 ILE A C 1
ATOM 1777 O O . ILE A 1 228 ? -9.038 -12.953 16.323 1.00 38.25 228 ILE A O 1
ATOM 1781 N N . HIS A 1 229 ? -7.702 -14.689 16.807 1.00 30.17 229 HIS A N 1
ATOM 1782 C CA . HIS A 1 229 ? -7.610 -14.412 18.244 1.00 30.17 229 HIS A CA 1
ATOM 1783 C C . HIS A 1 229 ? -6.819 -13.137 18.580 1.00 30.17 229 HIS A C 1
ATOM 1785 O O . HIS A 1 229 ? -7.164 -12.433 19.529 1.00 30.17 229 HIS A O 1
ATOM 1791 N N . LEU A 1 230 ? -5.849 -12.750 17.743 1.00 35.44 230 LEU A N 1
ATOM 1792 C CA . LEU A 1 230 ? -5.139 -11.472 17.893 1.00 35.44 230 LEU A CA 1
ATOM 1793 C C . LEU A 1 230 ? -6.045 -10.260 17.623 1.00 35.44 230 LEU A C 1
ATOM 1795 O O . LEU A 1 230 ? -5.788 -9.179 18.144 1.00 35.44 230 LEU A O 1
ATOM 1799 N N . SER A 1 231 ? -7.125 -10.424 16.850 1.00 32.34 231 SER A N 1
ATOM 1800 C CA . SER A 1 231 ? -8.105 -9.348 16.640 1.00 32.34 231 SER A CA 1
ATOM 1801 C C . SER A 1 231 ? -9.018 -9.117 17.850 1.00 32.34 231 SER A C 1
ATOM 1803 O O . SER A 1 231 ? -9.457 -7.990 18.063 1.00 32.34 231 SER A O 1
ATOM 1805 N N . SER A 1 232 ? -9.265 -10.151 18.664 1.00 29.61 232 SER A N 1
ATOM 1806 C CA . SER A 1 232 ? -10.069 -10.043 19.886 1.00 29.61 232 SER A CA 1
ATOM 1807 C C . SER A 1 232 ? -9.249 -9.616 21.104 1.00 29.61 232 SER A C 1
ATOM 1809 O O . SER A 1 232 ? -9.730 -8.818 21.897 1.00 29.61 232 SER A O 1
ATOM 1811 N N . GLU A 1 233 ? -8.004 -10.080 21.247 1.00 31.09 233 GLU A N 1
ATOM 1812 C CA . GLU A 1 233 ? -7.191 -9.781 22.440 1.00 31.09 233 GLU A CA 1
ATOM 1813 C C . GLU A 1 233 ? -6.535 -8.391 22.405 1.00 31.09 233 GLU A C 1
ATOM 1815 O O . GLU A 1 233 ? -6.337 -7.778 23.449 1.00 31.09 233 GLU A O 1
ATOM 1820 N N . VAL A 1 234 ? -6.260 -7.833 21.219 1.00 34.50 234 VAL A N 1
ATOM 1821 C CA . VAL A 1 234 ? -5.720 -6.461 21.079 1.00 34.50 234 VAL A CA 1
ATOM 1822 C C . VAL A 1 234 ? -6.795 -5.386 21.325 1.00 34.50 234 VAL A C 1
ATOM 1824 O O . VAL A 1 234 ? -6.475 -4.207 21.466 1.00 34.50 234 VAL A O 1
ATOM 1827 N N . MET A 1 235 ? -8.072 -5.770 21.407 1.00 31.00 235 MET A N 1
ATOM 1828 C CA . MET A 1 235 ? -9.183 -4.849 21.660 1.00 31.00 235 MET A CA 1
ATOM 1829 C C . MET A 1 235 ? -9.546 -4.662 23.143 1.00 31.00 235 MET A C 1
ATOM 1831 O O . MET A 1 235 ? -10.288 -3.727 23.438 1.00 31.00 235 MET A O 1
ATOM 1835 N N . ASP A 1 236 ? -9.017 -5.488 24.052 1.00 25.72 236 ASP A N 1
ATOM 1836 C CA . ASP A 1 236 ? -9.384 -5.493 25.481 1.00 25.72 236 ASP A CA 1
ATOM 1837 C C . ASP A 1 236 ? -8.260 -5.012 26.432 1.00 25.72 236 ASP A C 1
ATOM 1839 O O . ASP A 1 236 ? -8.265 -5.341 27.621 1.00 25.72 236 ASP A O 1
ATOM 1843 N N . VAL A 1 237 ? -7.315 -4.182 25.955 1.00 29.11 237 VAL A N 1
ATOM 1844 C CA . VAL A 1 237 ? -6.293 -3.522 26.809 1.00 29.11 237 VAL A CA 1
ATOM 1845 C C . VAL A 1 237 ? -6.199 -2.015 26.578 1.00 29.11 237 VAL A C 1
ATOM 1847 O O . VAL A 1 237 ? -5.994 -1.581 25.419 1.00 29.11 237 VAL A O 1
#

Secondary structure (DSSP, 8-state):
-----------S-TTSSHHHHGGG-------------TTSPPHHHHHHHHS-SEEEEEEEEETTTTHHHHHHHHHHHHHHTT-EEEEEEEEEETTEEEEEEEEESS-----SS---SEEEE-SHHHHHHHGGGSPTT-EEEEETTT--S--S-SSSEEEEE----TTS-THHHHHHHHHHHHHHH--S-HHHHHHHHHHH-TT-HHHHHHHHHHHHHHHHHH-HHHHHHHHHHTT--

Nearest PDB structures (foldseek):
  3g2e-assembly1_D  TM=8.192E-01  e=1.787E-10  Campylobacter jejuni
  6n2o-assembly1_A  TM=8.787E-01  e=9.568E-09  Magnetococcus marinus MC-1
  2raa-assembly1_A  TM=7.245E-01  e=1.359E-08  Thermotoga maritima MSB8
  5b48-assembly1_C  TM=7.672E-01  e=1.386E-03  Sulfurisphaera tokodaii str. 7
  2khd-assembly1_A  TM=3.318E-01  e=7.719E-01  Vibrio cholerae O1 biovar El Tor str. N16961

pLDDT: mean 75.72, std 26.64, range [22.66, 98.5]

Mean predicted aligned error: 12.01 Å

Radius of gyration: 20.5 Å; Cα contacts (8 Å, |Δi|>4): 378; chains: 1; bounding box: 69×51×60 Å

Sequence (237 aa):
MVTRRSACWIRSVDMIVAVYELAGEVKGVCDEPAQDHTSRAPFCATIKARMAMEAYILFAGDSNQGILYVCHALLETAMEEGWYAEMLSAQTRDELTQCLIAMSNIPLSPRPHIQPDVGVLANRFAADQLENSIKPGGLLIMNATQVRRPPRRHDIDIIMAPTEPEAEDPVRVSMTLLGTLIGLTGWVDPNHMARVLKKIDRDETWCKAFWRGHTYAIGLMRHPAETIHLSSEVMDV

Solvent-accessible surface area (backbone atoms only — not comparable to full-atom values): 13878 Å² total; per-residue (Å²): 138,91,82,92,79,91,82,87,88,90,80,94,68,82,78,75,54,55,78,70,64,61,84,73,76,81,85,86,83,90,86,91,88,88,80,91,74,84,86,63,72,59,70,49,65,50,51,46,66,67,57,48,68,59,44,32,39,32,38,26,21,47,69,73,25,36,53,66,58,53,50,51,51,51,40,53,42,35,42,77,72,68,33,40,53,46,79,78,45,77,48,73,58,91,60,44,26,40,36,34,35,40,42,17,79,50,85,82,71,94,69,99,76,85,67,25,40,27,35,40,23,55,29,43,70,36,39,77,74,45,63,82,55,43,35,82,71,19,44,36,41,34,26,39,73,59,38,86,63,80,80,92,67,84,60,44,48,79,44,71,46,77,44,71,75,52,89,85,49,34,36,33,36,42,28,14,52,50,16,25,51,38,41,52,52,59,83,56,61,68,69,56,42,43,54,55,42,47,75,74,38,83,85,42,57,48,40,51,26,18,51,51,17,20,50,51,28,46,50,44,69,76,42,61,79,64,50,59,54,57,66,59,60,69,71,76,118

Foldseek 3Di:
DDDDDDDDDDDDDPPPCVVVPVVPDDDDDDDDDDDDPPPDDQPLVLQQVVCPQKFKEKEKDFPQLCSVVLLVLVQVQLVVVPWDKDWPDWDDDDGMTMTIMMTGNDHDDDDPDDQGLEYEYLADVSCVVCVVSHDFQGEYEYALVHNLDDDPDDRYHYHHFHFDDPPPGSNLSVLLSSLLVCLSHVSGDLVSSLVSVCVVDVVSSSVVSSPNSNVVNVVCSVCVPVRVVVSVVSNPD